Protein AF-A0A4P9ZND6-F1 (afdb_monomer_lite)

pLDDT: mean 71.23, std 13.55, range [38.88, 92.38]

Sequence (229 aa):
MSEPNRELHLYQQFLDEQVAFVDQPFNVPREFAERDDSLPSKVLVGFSRRLNIELKKRCLAAFNEQSRAQFFRQIKYNQLYAHSSASTIPVKVPTKDTLSGDWIETFPAEWPVDESSAVSTQLIKRYTTLRERMLRLQLSLKYAQDKHRHYKTLHETSTSLDVPTMGKYLEVQASKCQNELRDVRLAMAQLSAIMKKKTPAIKRQISNRQEQPSATTANSTVLSMLDKA

Structure (mmCIF, N/CA/C/O backbone):
data_AF-A0A4P9ZND6-F1
#
_entry.id   AF-A0A4P9ZND6-F1
#
loop_
_atom_site.group_PDB
_atom_site.id
_atom_site.type_symbol
_atom_site.label_atom_id
_atom_site.label_alt_id
_atom_site.label_comp_id
_atom_site.label_asym_id
_atom_site.label_entity_id
_atom_site.label_seq_id
_atom_site.pdbx_PDB_ins_code
_atom_site.Cartn_x
_atom_site.Cartn_y
_atom_site.Cartn_z
_atom_site.occupancy
_atom_site.B_iso_or_equiv
_atom_site.auth_seq_id
_atom_site.auth_comp_id
_atom_site.auth_asym_id
_atom_site.auth_atom_id
_atom_site.pdbx_PDB_model_num
ATOM 1 N N . MET A 1 1 ? -3.894 7.478 -28.007 1.00 46.66 1 MET A N 1
ATOM 2 C CA . MET A 1 1 ? -2.708 6.598 -28.085 1.00 46.66 1 MET A CA 1
ATOM 3 C C . MET A 1 1 ? -1.635 7.196 -27.195 1.00 46.66 1 MET A C 1
ATOM 5 O O . MET A 1 1 ? -1.443 8.398 -27.280 1.00 46.66 1 MET A O 1
ATOM 9 N N . SER A 1 2 ? -1.026 6.405 -26.308 1.00 50.62 2 SER A N 1
ATOM 10 C CA . SER A 1 2 ? 0.010 6.888 -25.380 1.00 50.62 2 SER A CA 1
ATOM 11 C C . SER A 1 2 ? 1.225 7.407 -26.163 1.00 50.62 2 SE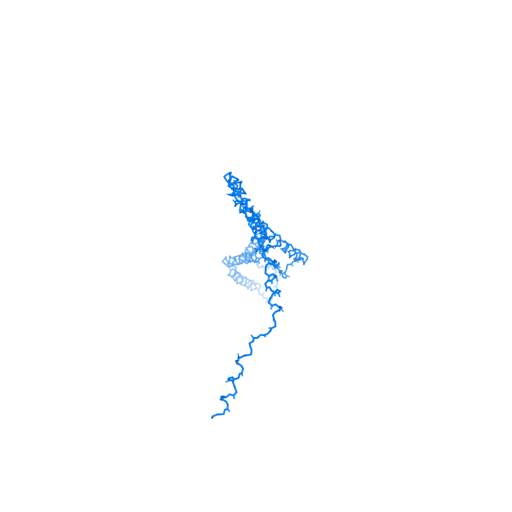R A C 1
ATOM 13 O O . SER A 1 2 ? 1.671 6.716 -27.079 1.00 50.62 2 SER A O 1
ATOM 15 N N . GLU A 1 3 ? 1.747 8.586 -25.814 1.00 53.09 3 GLU A N 1
ATOM 16 C CA . GLU A 1 3 ? 2.945 9.221 -26.404 1.00 53.09 3 GLU A CA 1
ATOM 17 C C . GLU A 1 3 ? 4.126 8.267 -26.711 1.00 53.09 3 GLU A C 1
ATOM 19 O O . GLU A 1 3 ? 4.633 8.333 -27.834 1.00 53.09 3 G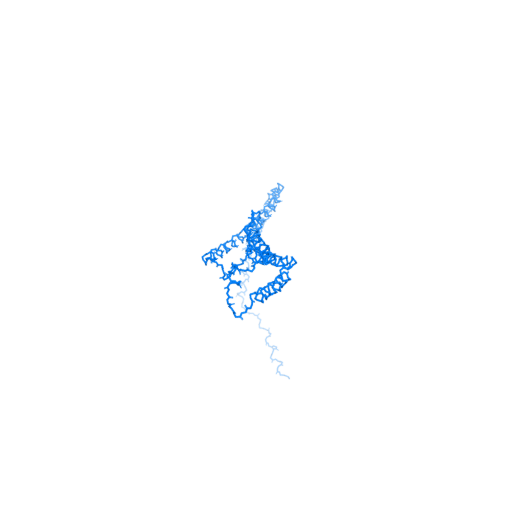LU A O 1
ATOM 24 N N . PRO A 1 4 ? 4.508 7.296 -25.851 1.00 60.03 4 PRO A N 1
ATOM 25 C CA . PRO A 1 4 ? 5.633 6.387 -26.128 1.00 60.03 4 PRO A CA 1
ATOM 26 C C . PRO A 1 4 ? 5.444 5.475 -27.352 1.00 60.03 4 PRO A C 1
ATOM 28 O O . PRO A 1 4 ? 6.415 5.088 -28.002 1.00 60.03 4 PRO A O 1
ATOM 31 N N . ASN A 1 5 ? 4.200 5.149 -27.725 1.00 61.81 5 ASN A N 1
ATOM 32 C CA . ASN A 1 5 ? 3.945 4.329 -28.915 1.00 61.81 5 ASN A CA 1
ATOM 33 C C . ASN A 1 5 ? 4.171 5.108 -30.220 1.00 61.81 5 ASN A C 1
ATOM 35 O O . ASN A 1 5 ? 4.412 4.498 -31.261 1.00 61.81 5 ASN A O 1
ATOM 39 N N . ARG A 1 6 ? 4.096 6.444 -30.176 1.00 67.81 6 ARG A N 1
ATOM 40 C CA . ARG A 1 6 ? 4.334 7.299 -31.344 1.00 67.81 6 ARG A CA 1
ATOM 41 C C . ARG A 1 6 ? 5.827 7.405 -31.648 1.00 67.81 6 ARG A C 1
ATOM 43 O O . ARG A 1 6 ? 6.210 7.337 -32.809 1.00 67.81 6 ARG A O 1
ATOM 50 N N . GLU A 1 7 ? 6.660 7.502 -30.617 1.00 72.25 7 GLU A N 1
ATOM 51 C CA . GLU A 1 7 ? 8.119 7.556 -30.760 1.00 72.25 7 GLU A CA 1
ATOM 52 C C . GLU A 1 7 ? 8.692 6.246 -31.304 1.00 72.25 7 GLU A C 1
ATOM 54 O O . GLU A 1 7 ? 9.497 6.265 -32.231 1.00 72.25 7 GLU A O 1
ATOM 59 N N . LEU A 1 8 ? 8.220 5.096 -30.808 1.00 74.00 8 LEU A N 1
ATOM 60 C CA . LEU A 1 8 ? 8.671 3.787 -31.293 1.00 74.00 8 LEU A CA 1
ATOM 61 C C . LEU A 1 8 ? 8.393 3.601 -32.796 1.00 74.00 8 LEU A C 1
ATOM 63 O O . LEU A 1 8 ? 9.235 3.078 -33.525 1.00 74.00 8 LEU A O 1
ATOM 67 N N . HIS A 1 9 ? 7.237 4.079 -33.265 1.00 77.31 9 HIS A N 1
ATOM 68 C CA . HIS A 1 9 ? 6.873 4.055 -34.680 1.00 77.31 9 HIS A CA 1
ATOM 69 C C . HIS A 1 9 ? 7.770 4.972 -35.526 1.00 77.31 9 HIS A C 1
ATOM 71 O O . HIS A 1 9 ? 8.130 4.614 -36.645 1.00 77.31 9 HIS A O 1
ATOM 77 N N . LEU A 1 10 ? 8.162 6.138 -35.003 1.00 81.81 10 LEU A N 1
ATOM 78 C CA . LEU A 1 10 ? 9.082 7.052 -35.688 1.00 81.81 10 LEU A CA 1
ATOM 79 C C . LEU A 1 10 ? 10.495 6.464 -35.794 1.00 81.81 10 LEU A C 1
ATOM 81 O O . LEU A 1 10 ? 11.116 6.570 -36.846 1.00 81.81 10 LEU A O 1
ATOM 85 N N . TYR A 1 11 ? 10.987 5.790 -34.750 1.00 79.75 11 TYR A N 1
ATOM 86 C CA . TYR A 1 11 ? 12.281 5.101 -34.802 1.00 79.75 11 TYR A CA 1
ATOM 87 C C . TYR A 1 11 ? 12.282 3.917 -35.770 1.00 79.75 11 TYR A C 1
ATOM 89 O O . TYR A 1 11 ? 13.280 3.684 -36.451 1.00 79.75 11 TYR A O 1
ATOM 97 N N . GLN A 1 12 ? 11.169 3.183 -35.848 1.00 80.94 12 GLN A N 1
ATOM 98 C CA . GLN A 1 12 ? 10.985 2.117 -36.830 1.00 80.94 12 GLN A CA 1
ATOM 99 C C . GLN A 1 12 ? 11.007 2.656 -38.252 1.00 80.94 12 GLN A C 1
ATOM 101 O O . GLN A 1 12 ? 11.803 2.195 -39.066 1.00 80.94 12 GLN A O 1
ATOM 106 N N . GLN A 1 13 ? 10.225 3.700 -38.508 1.00 83.44 13 GLN A N 1
ATOM 107 C CA . GLN A 1 13 ? 10.200 4.360 -39.803 1.00 83.44 13 GLN A CA 1
ATOM 108 C C . GLN A 1 13 ? 11.576 4.926 -40.190 1.00 83.44 13 GLN A C 1
ATOM 110 O O . GLN A 1 13 ? 12.025 4.716 -41.310 1.00 83.44 13 GLN A O 1
ATOM 115 N N . PHE A 1 14 ? 12.288 5.561 -39.256 1.00 83.44 14 PHE A N 1
ATOM 116 C CA . PHE A 1 14 ? 13.636 6.073 -39.496 1.00 83.44 14 PHE A CA 1
ATOM 117 C C . PHE A 1 14 ? 14.624 4.959 -39.861 1.00 83.44 14 PHE A C 1
ATOM 119 O O . PHE A 1 14 ? 15.373 5.096 -40.823 1.00 83.44 14 PHE A O 1
ATOM 126 N N . LEU A 1 15 ? 14.638 3.845 -39.120 1.00 79.81 15 LEU A N 1
ATOM 127 C CA . LEU A 1 15 ? 15.542 2.731 -39.421 1.00 79.81 15 LEU A CA 1
ATOM 128 C C . LEU A 1 15 ? 15.218 2.074 -40.766 1.00 79.81 15 LEU A C 1
ATOM 130 O O . LEU A 1 15 ? 16.137 1.715 -41.501 1.00 79.81 15 LEU A O 1
ATOM 134 N N . ASP A 1 16 ? 13.939 1.967 -41.115 1.00 81.75 16 ASP A N 1
ATOM 135 C CA . ASP A 1 16 ? 13.517 1.461 -42.419 1.00 81.75 16 ASP A CA 1
ATOM 136 C C . ASP A 1 16 ? 13.918 2.417 -43.556 1.00 81.75 16 ASP A C 1
ATOM 138 O O . ASP A 1 16 ? 14.408 1.962 -44.590 1.00 81.75 16 ASP A O 1
ATOM 142 N N . GLU A 1 17 ? 13.828 3.733 -43.341 1.00 84.44 17 GLU A N 1
ATOM 143 C CA . GLU A 1 17 ? 14.322 4.758 -44.269 1.00 84.44 17 GLU A CA 1
ATOM 144 C C . GLU A 1 17 ? 15.853 4.713 -44.430 1.00 84.44 17 GLU A C 1
ATOM 146 O O . GLU A 1 17 ? 16.356 4.836 -45.548 1.00 84.44 17 GLU A O 1
ATOM 151 N N . GLN A 1 18 ? 16.613 4.477 -43.354 1.00 81.38 18 GLN A N 1
ATOM 152 C CA . GLN A 1 18 ? 18.075 4.345 -43.426 1.00 81.38 18 GLN A CA 1
ATOM 153 C C . GLN A 1 18 ? 18.510 3.077 -44.170 1.00 81.38 18 GLN A C 1
ATOM 155 O O . GLN A 1 18 ? 19.443 3.120 -44.974 1.00 81.38 18 GLN A O 1
ATOM 160 N N . VAL A 1 19 ? 17.830 1.949 -43.947 1.00 81.19 19 VAL A N 1
ATOM 161 C CA . VAL A 1 19 ? 18.094 0.713 -44.701 1.00 81.19 19 VAL A CA 1
ATOM 162 C C . VAL A 1 19 ? 17.741 0.909 -46.176 1.00 81.19 19 VAL A C 1
ATOM 164 O O . VAL A 1 19 ? 18.544 0.566 -47.043 1.00 81.19 19 VAL A O 1
ATOM 167 N N . ALA A 1 20 ? 16.604 1.547 -46.466 1.00 82.44 20 ALA A N 1
ATOM 168 C CA . ALA A 1 20 ? 16.210 1.879 -47.831 1.00 82.44 20 ALA A CA 1
ATOM 169 C C . ALA A 1 20 ? 17.222 2.810 -48.520 1.00 82.44 20 ALA A C 1
ATOM 171 O O . ALA A 1 20 ? 17.507 2.626 -49.702 1.00 82.44 20 ALA A O 1
ATOM 172 N N . PHE A 1 21 ? 17.806 3.768 -47.793 1.00 82.00 21 PHE A N 1
ATOM 173 C CA . PHE A 1 21 ? 18.861 4.650 -48.298 1.00 82.00 21 PHE A CA 1
ATOM 174 C C . PHE A 1 21 ? 20.143 3.883 -48.654 1.00 82.00 21 PHE A C 1
ATOM 176 O O . PHE A 1 21 ? 20.703 4.087 -49.730 1.00 82.00 21 PHE A O 1
ATOM 183 N N . VAL A 1 22 ? 20.579 2.953 -47.799 1.00 80.56 22 VAL A N 1
ATOM 184 C CA . VAL A 1 22 ? 21.731 2.071 -48.077 1.00 80.56 22 VAL A CA 1
ATOM 185 C C . VAL A 1 22 ? 21.461 1.153 -49.274 1.00 80.56 22 VAL A C 1
ATOM 187 O O . VAL A 1 22 ? 22.388 0.774 -49.999 1.00 80.56 22 VAL A O 1
ATOM 190 N N . ASP A 1 23 ? 20.195 0.813 -49.516 1.00 78.25 23 ASP A N 1
ATOM 191 C CA . ASP A 1 23 ? 19.804 -0.008 -50.652 1.00 78.25 23 ASP A CA 1
ATOM 192 C C . ASP A 1 23 ? 19.775 0.723 -51.998 1.00 78.25 23 ASP A C 1
ATOM 194 O O . ASP A 1 23 ? 19.827 0.056 -53.040 1.00 78.25 23 ASP A O 1
ATOM 198 N N . GLN A 1 24 ? 19.801 2.057 -52.004 1.00 81.19 24 GLN A N 1
ATOM 199 C CA . GLN A 1 24 ? 19.808 2.844 -53.234 1.00 81.19 24 GLN A CA 1
ATOM 200 C C . GLN A 1 24 ? 21.044 2.561 -54.108 1.00 81.19 24 GLN A C 1
ATOM 202 O O . GLN A 1 24 ? 22.133 2.255 -53.608 1.00 81.19 24 GLN A O 1
ATOM 207 N N . PRO A 1 25 ? 20.902 2.647 -55.445 1.00 77.62 25 PRO A N 1
ATOM 208 C CA . PRO A 1 25 ? 22.026 2.474 -56.351 1.00 77.62 25 PRO A CA 1
ATOM 209 C C . PRO A 1 25 ? 23.066 3.576 -56.125 1.00 77.62 25 PRO A C 1
ATOM 211 O O . PRO A 1 25 ? 22.770 4.767 -56.208 1.00 77.62 25 PRO A O 1
ATOM 214 N N . PHE A 1 26 ? 24.310 3.169 -55.868 1.00 78.44 26 PHE A N 1
ATOM 215 C CA . PHE A 1 26 ? 25.409 4.107 -55.684 1.00 78.44 26 PHE A CA 1
ATOM 216 C C . PHE A 1 26 ? 25.818 4.740 -57.014 1.00 78.44 26 PHE A C 1
ATOM 218 O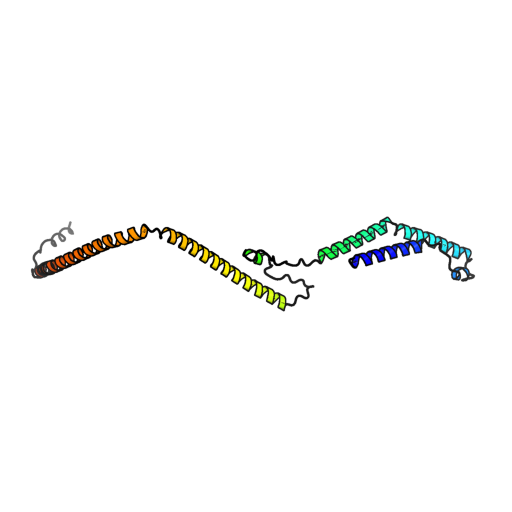 O . PHE A 1 26 ? 26.419 4.093 -57.879 1.00 78.44 26 PHE A O 1
ATOM 225 N N . ASN A 1 27 ? 25.545 6.035 -57.138 1.00 77.44 27 ASN A N 1
ATOM 226 C CA . ASN A 1 27 ? 26.088 6.865 -58.199 1.00 77.44 27 ASN A CA 1
ATOM 227 C C . ASN A 1 27 ? 27.384 7.505 -57.708 1.00 77.44 27 ASN A C 1
ATOM 229 O O . ASN A 1 27 ? 27.396 8.205 -56.699 1.00 77.44 27 ASN A O 1
ATOM 233 N N . VAL A 1 28 ? 28.480 7.267 -58.430 1.00 70.12 28 VAL A N 1
ATOM 234 C CA . VAL A 1 28 ? 29.757 7.922 -58.133 1.00 70.12 28 VAL A CA 1
ATOM 235 C C . VAL A 1 28 ? 29.576 9.428 -58.366 1.00 70.12 28 VAL A C 1
ATOM 237 O O . VAL A 1 28 ? 29.179 9.799 -59.476 1.00 70.12 28 VAL A O 1
ATOM 240 N N . PRO A 1 29 ? 29.830 10.297 -57.369 1.00 71.62 29 PRO A N 1
ATOM 241 C CA . PRO A 1 29 ? 29.698 11.738 -57.555 1.00 71.62 29 PRO A CA 1
ATOM 242 C C . PRO A 1 29 ? 30.623 12.226 -58.675 1.00 71.62 29 PRO A C 1
ATOM 244 O O . PRO A 1 29 ? 31.762 11.768 -58.783 1.00 71.62 29 PRO A O 1
ATOM 247 N N . ARG A 1 30 ? 30.138 13.159 -59.507 1.00 66.69 30 ARG A N 1
ATOM 248 C CA . ARG A 1 30 ? 30.876 13.683 -60.677 1.00 66.69 30 ARG A CA 1
ATOM 249 C C . ARG A 1 30 ? 32.240 14.267 -60.300 1.00 66.69 30 ARG A C 1
ATOM 251 O O . ARG A 1 30 ? 33.203 14.105 -61.036 1.00 66.69 30 ARG A O 1
ATOM 258 N N . GLU A 1 31 ? 32.341 14.809 -59.093 1.00 65.06 31 GLU A N 1
ATOM 259 C CA . GLU A 1 31 ? 33.562 15.361 -58.500 1.00 65.06 31 GLU A CA 1
ATOM 260 C C . GLU A 1 31 ? 34.717 14.344 -58.382 1.00 65.06 31 GLU A C 1
ATOM 262 O O . GLU A 1 31 ? 35.878 14.740 -58.388 1.00 65.06 31 GLU A O 1
ATOM 267 N N . PHE A 1 32 ? 34.427 13.035 -58.323 1.00 60.09 32 PHE A N 1
ATOM 268 C CA . PHE A 1 32 ? 35.442 11.965 -58.327 1.00 60.09 32 PHE A CA 1
ATOM 269 C C . PHE A 1 32 ? 35.870 11.530 -59.735 1.00 60.09 32 PHE A C 1
ATOM 271 O O . PHE A 1 32 ? 36.860 10.815 -59.878 1.00 60.09 32 PHE A O 1
ATOM 278 N N . ALA A 1 33 ? 35.117 11.906 -60.772 1.00 58.72 33 ALA A N 1
ATOM 279 C CA . ALA A 1 33 ? 35.500 11.668 -62.162 1.00 58.72 33 ALA A CA 1
ATOM 280 C C . ALA A 1 33 ? 36.433 12.771 -62.696 1.00 58.72 33 ALA A C 1
ATOM 282 O O . ALA A 1 33 ? 37.177 12.516 -63.639 1.00 58.72 33 ALA A O 1
ATOM 283 N N . GLU A 1 34 ? 36.398 13.956 -62.078 1.00 61.16 34 GLU A N 1
ATOM 284 C CA . GLU A 1 34 ? 37.057 15.184 -62.546 1.00 61.16 34 GLU A CA 1
ATOM 285 C C . GLU A 1 34 ? 38.288 15.596 -61.715 1.00 61.16 34 GLU A C 1
ATOM 287 O O . GLU A 1 34 ? 38.948 16.573 -62.062 1.00 61.16 34 GLU A O 1
ATOM 292 N N . ARG A 1 35 ? 38.617 14.887 -60.623 1.00 59.81 35 ARG A N 1
ATOM 293 C CA . ARG A 1 35 ? 39.763 15.218 -59.758 1.00 59.81 35 ARG A CA 1
ATOM 294 C C . ARG A 1 35 ? 40.932 14.238 -59.912 1.00 59.81 35 ARG A C 1
ATOM 296 O O . ARG A 1 35 ? 40.780 13.049 -59.649 1.00 59.81 35 ARG A O 1
ATOM 303 N N . ASP A 1 36 ? 42.081 14.834 -60.234 1.00 57.16 36 ASP A N 1
ATOM 304 C CA . ASP A 1 36 ? 43.461 14.331 -60.322 1.00 57.16 36 ASP A CA 1
ATOM 305 C C . ASP A 1 36 ? 43.898 13.541 -61.571 1.00 57.16 36 ASP A C 1
ATOM 307 O O . ASP A 1 36 ? 43.482 12.413 -61.818 1.00 57.16 36 ASP A O 1
ATOM 311 N N . ASP A 1 37 ? 44.893 14.106 -62.272 1.00 58.75 37 ASP A N 1
ATOM 312 C CA . ASP A 1 37 ? 45.635 13.515 -63.402 1.00 58.75 37 ASP A CA 1
ATOM 313 C C . ASP A 1 37 ? 46.605 12.382 -62.985 1.00 58.75 37 ASP A C 1
ATOM 315 O O . ASP A 1 37 ? 47.285 11.791 -63.825 1.00 58.75 37 ASP A O 1
ATOM 319 N N . SER A 1 38 ? 46.709 12.073 -61.685 1.00 65.44 38 SER A N 1
ATOM 320 C CA . SER A 1 38 ? 47.708 11.142 -61.133 1.00 65.44 38 SER A CA 1
ATOM 321 C C . SER A 1 38 ? 47.249 9.680 -61.082 1.00 65.44 38 SER A C 1
ATOM 323 O O . SER A 1 38 ? 48.078 8.768 -61.136 1.00 65.44 38 SER A O 1
ATOM 325 N N . LEU A 1 39 ? 45.937 9.429 -61.017 1.00 64.19 39 LEU A N 1
ATOM 326 C CA . LEU A 1 39 ? 45.352 8.091 -61.071 1.00 64.19 39 LEU A CA 1
ATOM 327 C C . LEU A 1 39 ? 44.277 8.033 -62.157 1.00 64.19 39 LEU A C 1
ATOM 329 O O . LEU A 1 39 ? 43.397 8.888 -62.189 1.00 64.19 39 LEU A O 1
ATOM 333 N N . PRO A 1 40 ? 44.255 6.987 -63.005 1.00 72.94 40 PRO A N 1
ATOM 334 C CA . PRO A 1 40 ? 43.197 6.850 -63.994 1.00 72.94 40 PRO A CA 1
ATOM 335 C C . PRO A 1 40 ? 41.828 6.820 -63.304 1.00 72.94 40 PRO A C 1
ATOM 337 O O . PRO A 1 40 ? 41.586 5.953 -62.459 1.00 72.94 40 PRO A O 1
ATOM 340 N N . SER A 1 41 ? 40.894 7.689 -63.706 1.00 68.12 41 SER A N 1
ATOM 341 C CA . SER A 1 41 ? 39.555 7.798 -63.097 1.00 68.12 41 SER A CA 1
ATOM 342 C C . SER A 1 41 ? 38.813 6.454 -63.059 1.00 68.12 41 SER A C 1
ATOM 344 O O . SER A 1 41 ? 38.025 6.187 -62.156 1.00 68.12 41 SER A O 1
ATOM 346 N N . LYS A 1 42 ? 39.119 5.539 -63.992 1.00 74.19 42 LYS A N 1
ATOM 347 C CA . LYS A 1 42 ? 38.606 4.156 -64.007 1.00 74.19 42 LYS A CA 1
ATOM 348 C C . LYS A 1 42 ? 39.002 3.347 -62.762 1.00 74.19 42 LYS A C 1
ATOM 350 O O . LYS A 1 42 ? 38.204 2.538 -62.290 1.00 74.19 42 LYS A O 1
ATOM 355 N N . VAL A 1 43 ? 40.208 3.553 -62.231 1.00 78.50 43 VAL A N 1
ATOM 356 C CA . VAL A 1 43 ? 40.718 2.880 -61.025 1.00 78.50 43 VAL A CA 1
ATOM 357 C C . VAL A 1 43 ? 40.013 3.418 -59.782 1.00 78.50 43 VAL A C 1
ATOM 359 O O . VAL A 1 43 ? 39.531 2.619 -58.981 1.00 78.50 43 VAL A O 1
ATOM 362 N N . LEU A 1 44 ? 39.863 4.743 -59.667 1.00 75.44 44 LEU A N 1
ATOM 363 C CA . LEU A 1 44 ? 39.130 5.392 -58.571 1.00 75.44 44 LEU A CA 1
ATOM 364 C C . LEU A 1 44 ? 37.654 4.980 -58.562 1.00 75.44 44 LEU A C 1
ATOM 366 O O . LEU A 1 44 ? 37.157 4.478 -57.558 1.00 75.44 44 LEU A O 1
ATOM 370 N N . VAL A 1 45 ? 36.979 5.058 -59.712 1.00 77.12 45 VAL A N 1
ATOM 371 C CA . VAL A 1 45 ? 35.591 4.591 -59.880 1.00 77.12 45 VAL A CA 1
ATOM 372 C C . VAL A 1 45 ? 35.456 3.106 -59.522 1.00 77.12 45 VAL A C 1
ATOM 374 O O . VAL A 1 45 ? 34.510 2.711 -58.836 1.00 77.12 45 VAL A O 1
ATOM 377 N N . GLY A 1 46 ? 36.403 2.268 -59.955 1.00 79.44 46 GLY A N 1
ATOM 378 C CA . GLY A 1 46 ? 36.419 0.837 -59.651 1.00 79.44 46 GLY A CA 1
ATOM 379 C C . GLY A 1 46 ? 36.688 0.519 -58.176 1.00 79.44 46 GLY A C 1
ATOM 380 O O . GLY A 1 46 ? 36.171 -0.477 -57.665 1.00 79.44 46 GLY A O 1
ATOM 381 N N . PHE A 1 47 ? 37.479 1.339 -57.483 1.00 81.56 47 PHE A N 1
ATOM 382 C CA . PHE A 1 47 ? 37.726 1.221 -56.046 1.00 81.56 47 PHE A CA 1
ATOM 383 C C . PHE A 1 47 ? 36.507 1.680 -55.238 1.00 81.56 47 PHE A C 1
ATOM 385 O O . PHE A 1 47 ? 36.007 0.914 -54.415 1.00 81.56 47 PHE A O 1
ATOM 392 N N . SER A 1 48 ? 35.947 2.854 -55.543 1.00 80.44 48 SER A N 1
ATOM 393 C CA . SER A 1 48 ? 34.763 3.398 -54.866 1.00 80.44 48 SER A CA 1
ATOM 394 C C . SER A 1 48 ? 33.545 2.487 -55.003 1.00 80.44 48 SER A C 1
ATOM 396 O O . SER A 1 48 ? 32.830 2.269 -54.027 1.00 80.44 48 SER A O 1
ATOM 398 N N . ARG A 1 49 ? 33.329 1.882 -56.181 1.00 82.25 49 ARG A N 1
ATOM 399 C CA . ARG A 1 49 ? 32.261 0.884 -56.365 1.00 82.25 49 ARG A CA 1
ATOM 400 C C . ARG A 1 49 ? 32.483 -0.365 -55.516 1.00 82.25 49 ARG A C 1
ATOM 402 O O . ARG A 1 49 ? 31.543 -0.836 -54.887 1.00 82.25 49 ARG A O 1
ATOM 409 N N . ARG A 1 50 ? 33.709 -0.900 -55.472 1.00 85.44 50 ARG A N 1
ATOM 410 C CA . ARG A 1 50 ? 34.028 -2.090 -54.663 1.00 85.44 50 ARG A CA 1
ATOM 411 C C . ARG A 1 50 ? 33.866 -1.825 -53.168 1.00 85.44 50 ARG A C 1
ATOM 413 O O . ARG A 1 50 ? 33.262 -2.638 -52.477 1.00 85.44 50 ARG A O 1
ATOM 420 N N . LEU A 1 51 ? 34.341 -0.676 -52.699 1.00 85.12 51 LEU A N 1
ATOM 421 C CA . LEU A 1 51 ? 34.209 -0.254 -51.309 1.00 85.12 51 LEU A CA 1
ATOM 422 C C . LEU A 1 51 ? 32.739 -0.032 -50.921 1.00 85.12 51 LEU A C 1
ATOM 424 O O . LEU A 1 51 ? 32.320 -0.478 -49.856 1.00 85.12 51 LEU A O 1
ATOM 428 N N . ASN A 1 52 ? 31.935 0.567 -51.806 1.00 84.56 52 ASN A N 1
ATOM 429 C CA . ASN A 1 52 ? 30.496 0.718 -51.589 1.00 84.56 52 ASN A CA 1
ATOM 430 C C . ASN A 1 52 ? 29.778 -0.641 -51.499 1.00 84.56 52 ASN A C 1
ATOM 432 O O . ASN A 1 52 ? 29.008 -0.855 -50.569 1.00 84.56 52 ASN A O 1
ATOM 436 N N . ILE A 1 53 ? 30.076 -1.582 -52.404 1.00 87.12 53 ILE A N 1
ATOM 437 C CA . ILE A 1 53 ? 29.494 -2.935 -52.377 1.00 87.12 53 ILE A CA 1
ATOM 438 C C . ILE A 1 53 ? 29.825 -3.648 -51.059 1.00 87.12 53 ILE A C 1
ATOM 440 O O . ILE A 1 53 ? 28.952 -4.278 -50.463 1.00 87.12 53 ILE A O 1
ATOM 444 N N . GLU A 1 54 ? 31.071 -3.551 -50.600 1.00 88.12 54 GLU A N 1
ATOM 445 C CA . GLU A 1 54 ? 31.516 -4.181 -49.355 1.00 88.12 54 GLU A CA 1
ATOM 446 C C . GLU A 1 54 ? 30.843 -3.553 -48.122 1.00 88.12 54 GLU A C 1
ATOM 448 O O . GLU A 1 54 ? 30.347 -4.271 -47.253 1.00 88.12 54 GLU A O 1
ATOM 453 N N . LEU A 1 55 ? 30.748 -2.220 -48.068 1.00 84.69 55 LEU A N 1
ATOM 454 C CA . LEU A 1 55 ? 30.035 -1.509 -47.002 1.00 84.69 55 LEU A CA 1
ATOM 455 C C . LEU A 1 55 ? 28.542 -1.844 -46.996 1.00 84.69 55 LEU A C 1
ATOM 457 O O . LEU A 1 55 ? 27.994 -2.148 -45.939 1.00 84.69 55 LEU A O 1
ATOM 461 N N . LYS A 1 56 ? 27.900 -1.869 -48.169 1.00 86.00 56 LYS A N 1
ATOM 462 C CA . LYS A 1 56 ? 26.488 -2.237 -48.316 1.00 86.00 56 LYS A CA 1
ATOM 463 C C . LYS A 1 56 ? 26.227 -3.643 -47.782 1.00 86.00 56 LYS A C 1
ATOM 465 O O . LYS A 1 56 ? 25.307 -3.834 -46.991 1.00 86.00 56 LYS A O 1
ATOM 470 N N . LYS A 1 57 ? 27.074 -4.617 -48.135 1.00 86.75 57 LYS A N 1
ATOM 471 C CA . LYS A 1 57 ? 26.976 -5.989 -47.609 1.00 86.75 57 LYS A CA 1
ATOM 472 C C . LYS A 1 57 ? 27.074 -6.033 -46.085 1.00 86.75 57 LYS A C 1
ATOM 474 O O . LYS A 1 57 ? 26.271 -6.712 -45.451 1.00 86.75 57 LYS A O 1
ATOM 479 N N . ARG A 1 58 ? 28.024 -5.305 -45.493 1.00 85.25 58 ARG A N 1
ATOM 480 C CA . ARG A 1 58 ? 28.205 -5.263 -44.032 1.00 85.25 58 ARG A CA 1
ATOM 481 C C . ARG A 1 58 ? 27.032 -4.591 -43.322 1.00 85.25 58 ARG A C 1
ATOM 483 O O . ARG A 1 58 ? 26.553 -5.128 -42.327 1.00 85.25 58 ARG A O 1
ATOM 490 N N . CYS A 1 59 ? 26.538 -3.469 -43.845 1.00 82.06 59 CYS A N 1
ATOM 491 C CA . CYS A 1 59 ? 25.389 -2.767 -43.277 1.00 82.06 59 CYS A CA 1
ATOM 492 C C . CYS A 1 59 ? 24.113 -3.613 -43.345 1.00 82.06 59 CYS A C 1
ATOM 494 O O . CYS A 1 59 ? 23.424 -3.732 -42.338 1.00 82.06 59 CYS A O 1
ATOM 496 N N . LEU A 1 60 ? 23.826 -4.259 -44.480 1.00 82.44 60 LEU A N 1
ATOM 497 C CA . LEU A 1 60 ? 22.653 -5.131 -44.618 1.00 82.44 60 LEU A CA 1
ATOM 498 C C . LEU A 1 60 ? 22.754 -6.399 -43.758 1.00 82.44 60 LEU A C 1
ATOM 500 O O . LEU A 1 60 ? 21.743 -6.878 -43.253 1.00 82.44 60 LEU A O 1
ATOM 504 N N . ALA A 1 61 ? 23.963 -6.930 -43.551 1.00 83.31 61 ALA A N 1
ATOM 505 C CA . ALA A 1 61 ? 24.179 -8.054 -42.643 1.00 83.31 61 ALA A CA 1
ATOM 506 C C . ALA A 1 61 ? 23.942 -7.663 -41.172 1.00 83.31 61 ALA A C 1
ATOM 508 O O . ALA A 1 61 ? 23.332 -8.431 -40.429 1.00 83.31 61 ALA A O 1
ATOM 509 N N . ALA A 1 62 ? 24.392 -6.471 -40.764 1.00 79.50 62 ALA A N 1
ATOM 510 C CA . ALA A 1 62 ? 24.202 -5.950 -39.410 1.00 79.50 62 ALA A CA 1
ATOM 511 C C . ALA A 1 62 ? 22.748 -5.517 -39.137 1.00 79.50 62 ALA A C 1
ATOM 513 O O . ALA A 1 62 ? 22.210 -5.795 -38.064 1.00 79.50 62 ALA A O 1
ATOM 514 N N . PHE A 1 63 ? 22.090 -4.889 -40.115 1.00 76.69 63 PHE A N 1
ATOM 515 C CA . PHE A 1 63 ? 20.714 -4.381 -40.038 1.00 76.69 63 PHE A CA 1
ATOM 516 C C . PHE A 1 63 ? 19.728 -5.240 -40.836 1.00 76.69 63 PHE A C 1
ATOM 518 O O . PHE A 1 63 ? 18.847 -4.733 -41.535 1.00 76.69 63 PHE A O 1
ATOM 525 N N . ASN A 1 64 ? 19.862 -6.560 -40.727 1.00 80.88 64 ASN A N 1
ATOM 526 C CA . ASN A 1 64 ? 18.875 -7.463 -41.294 1.00 80.88 64 ASN A CA 1
ATOM 527 C C . ASN A 1 64 ? 17.517 -7.325 -40.568 1.00 80.88 64 ASN A C 1
ATOM 529 O O . ASN A 1 64 ? 17.379 -6.695 -39.517 1.00 80.88 64 ASN A O 1
ATOM 533 N N . GLU A 1 65 ? 16.463 -7.883 -41.155 1.00 78.81 65 GLU A N 1
ATOM 534 C CA . GLU A 1 65 ? 15.107 -7.789 -40.599 1.00 78.81 65 GLU A CA 1
ATOM 535 C C . GLU A 1 65 ? 15.003 -8.364 -39.173 1.00 78.81 65 GLU A C 1
ATOM 537 O O . GLU A 1 65 ? 14.310 -7.808 -38.319 1.00 78.81 65 GLU A O 1
ATOM 542 N N . GLN A 1 66 ? 15.757 -9.427 -38.879 1.00 81.88 66 GLN A N 1
ATOM 543 C CA . GLN A 1 66 ? 15.757 -10.073 -37.567 1.00 81.88 66 GLN A CA 1
ATOM 544 C C . GLN A 1 66 ? 16.433 -9.212 -36.492 1.00 81.88 66 GLN A C 1
ATOM 546 O O . GLN A 1 66 ? 15.897 -9.092 -35.388 1.00 81.88 66 GLN A O 1
ATOM 551 N N . SER A 1 67 ? 17.566 -8.576 -36.800 1.00 82.56 67 SER A N 1
ATOM 552 C CA . SER A 1 67 ? 18.283 -7.712 -35.858 1.00 82.56 67 SER A CA 1
ATOM 553 C C . SER A 1 67 ? 17.494 -6.438 -35.560 1.00 82.56 67 SER A C 1
ATOM 555 O O . SER A 1 67 ? 17.397 -6.037 -34.398 1.00 82.56 67 SER A O 1
ATOM 557 N N . ARG A 1 68 ? 16.821 -5.865 -36.569 1.00 79.88 68 ARG A N 1
ATOM 558 C CA . ARG A 1 68 ? 15.866 -4.760 -36.378 1.00 79.88 68 ARG A CA 1
ATOM 559 C C . ARG A 1 68 ? 14.708 -5.170 -35.469 1.00 79.88 68 ARG A C 1
ATOM 561 O O . ARG A 1 68 ? 14.433 -4.489 -34.481 1.00 79.88 68 ARG A O 1
ATOM 568 N N . ALA A 1 69 ? 14.070 -6.310 -35.736 1.00 80.38 69 ALA A N 1
ATOM 569 C CA . ALA A 1 69 ? 12.971 -6.806 -34.908 1.00 80.38 69 ALA A CA 1
ATOM 570 C C . ALA A 1 69 ? 13.402 -7.060 -33.450 1.00 80.38 69 ALA A C 1
ATOM 572 O O . ALA A 1 69 ? 12.656 -6.752 -32.517 1.00 80.38 69 ALA A O 1
ATOM 573 N N . GLN A 1 70 ? 14.610 -7.589 -33.238 1.00 84.44 70 GLN A N 1
ATOM 574 C CA . GLN A 1 70 ? 15.165 -7.815 -31.904 1.00 84.44 70 GLN A CA 1
ATOM 575 C C . GLN A 1 70 ? 15.444 -6.497 -31.167 1.00 84.44 70 GLN A C 1
ATOM 577 O O . GLN A 1 70 ? 15.086 -6.371 -29.995 1.00 84.44 70 GLN A O 1
ATOM 582 N N . PHE A 1 71 ? 16.009 -5.501 -31.851 1.00 82.50 71 PHE A N 1
ATOM 583 C CA . PHE A 1 71 ? 16.260 -4.172 -31.293 1.00 82.50 71 PHE A CA 1
ATOM 584 C C . PHE A 1 71 ? 14.967 -3.496 -30.809 1.00 82.50 71 PHE A C 1
ATOM 586 O O . PHE A 1 71 ? 14.890 -3.048 -29.664 1.00 82.50 71 PHE A O 1
ATOM 593 N N . PHE A 1 72 ? 13.902 -3.513 -31.618 1.00 81.25 72 PHE A N 1
ATOM 594 C CA . PHE A 1 72 ? 12.611 -2.940 -31.216 1.00 81.25 72 PHE A CA 1
ATOM 595 C C . PHE A 1 72 ? 11.931 -3.708 -30.087 1.00 81.25 72 PHE A C 1
ATOM 597 O O . PHE A 1 72 ? 11.329 -3.096 -29.202 1.00 81.25 72 PHE A O 1
ATOM 604 N N . ARG A 1 73 ? 12.049 -5.042 -30.069 1.00 81.75 73 ARG A N 1
ATOM 605 C CA . ARG A 1 73 ? 11.577 -5.848 -28.934 1.00 81.75 73 ARG A CA 1
ATOM 606 C C . ARG A 1 73 ? 12.293 -5.459 -27.646 1.00 81.75 73 ARG A C 1
ATOM 608 O O . ARG A 1 73 ? 11.625 -5.324 -26.624 1.00 81.75 73 ARG A O 1
ATOM 615 N N . GLN A 1 74 ? 13.604 -5.226 -27.701 1.00 82.12 74 GLN A N 1
ATOM 616 C CA . GLN A 1 74 ? 14.378 -4.801 -26.538 1.00 82.12 74 GLN A CA 1
ATOM 617 C C . GLN A 1 74 ? 13.967 -3.406 -26.054 1.00 82.12 74 GLN A C 1
ATOM 619 O O . GLN A 1 74 ? 13.774 -3.217 -24.856 1.00 82.12 74 GLN A O 1
ATOM 624 N N . ILE A 1 75 ? 13.769 -2.443 -26.960 1.00 81.00 75 ILE A N 1
ATOM 625 C CA . ILE A 1 75 ? 13.284 -1.101 -26.593 1.00 81.00 75 ILE A CA 1
ATOM 626 C C . ILE A 1 75 ? 11.904 -1.190 -25.943 1.00 81.00 75 ILE A C 1
ATOM 628 O O . ILE A 1 75 ? 11.693 -0.625 -24.872 1.00 81.00 75 ILE A O 1
ATOM 632 N N . LYS A 1 76 ? 10.979 -1.940 -26.550 1.00 79.75 76 LYS A N 1
ATOM 633 C CA . LYS A 1 76 ? 9.628 -2.125 -26.014 1.00 79.75 76 LYS A CA 1
ATOM 634 C C . LYS A 1 76 ? 9.656 -2.779 -24.633 1.00 79.75 76 LYS A C 1
ATOM 636 O O . LYS A 1 76 ? 8.931 -2.350 -23.740 1.00 79.75 76 LYS A O 1
ATOM 641 N N . TYR A 1 77 ? 10.503 -3.790 -24.446 1.00 79.44 77 TYR A N 1
ATOM 642 C CA . TYR A 1 77 ? 10.711 -4.425 -23.148 1.00 79.44 77 TYR A CA 1
ATOM 643 C C . TYR A 1 77 ? 11.255 -3.431 -22.114 1.00 79.44 77 TYR A C 1
ATOM 645 O O . TYR A 1 77 ? 10.697 -3.322 -21.028 1.00 79.44 77 TYR A O 1
ATOM 653 N N . ASN A 1 78 ? 12.278 -2.650 -22.467 1.00 77.69 78 ASN A N 1
ATOM 654 C CA . ASN A 1 78 ? 12.875 -1.657 -21.574 1.00 77.69 78 ASN A CA 1
ATOM 655 C C . ASN A 1 78 ? 11.885 -0.544 -21.195 1.00 77.69 78 ASN A C 1
ATOM 657 O O . ASN A 1 78 ? 11.855 -0.135 -20.040 1.00 77.69 78 ASN A O 1
ATOM 661 N N . GLN A 1 79 ? 11.049 -0.082 -22.130 1.00 72.69 79 GLN A N 1
ATOM 662 C CA . GLN A 1 79 ? 9.993 0.898 -21.854 1.00 72.69 79 GLN A CA 1
ATOM 663 C C . GLN A 1 79 ? 8.932 0.325 -20.909 1.00 72.69 79 GLN A C 1
ATOM 665 O O . GLN A 1 79 ? 8.572 0.964 -19.925 1.00 72.69 79 GLN A O 1
ATOM 670 N N . LEU A 1 80 ? 8.458 -0.899 -21.165 1.00 69.25 80 LEU A N 1
ATOM 671 C CA . LEU A 1 80 ? 7.511 -1.578 -20.277 1.00 69.25 80 LEU A CA 1
ATOM 672 C C . LEU A 1 80 ? 8.101 -1.785 -18.878 1.00 69.25 80 LEU A C 1
ATOM 674 O O . LEU A 1 80 ? 7.416 -1.548 -17.885 1.00 69.25 80 LEU A O 1
ATOM 678 N N . TYR A 1 81 ? 9.375 -2.168 -18.800 1.00 66.75 81 TYR A N 1
ATOM 679 C CA . TYR A 1 81 ? 10.078 -2.344 -17.537 1.00 66.75 81 TYR A CA 1
ATOM 680 C C . TYR A 1 81 ? 10.228 -1.014 -16.790 1.00 66.75 81 TYR A C 1
ATOM 682 O O . TYR A 1 81 ? 9.855 -0.942 -15.624 1.00 66.75 81 TYR A O 1
ATOM 690 N N . ALA A 1 82 ? 10.657 0.054 -17.471 1.00 63.34 82 ALA A N 1
ATOM 691 C CA . ALA A 1 82 ? 10.778 1.400 -16.904 1.00 63.34 82 ALA A CA 1
ATOM 692 C C . ALA A 1 82 ? 9.436 1.959 -16.400 1.00 63.34 82 ALA A C 1
ATOM 694 O O . ALA A 1 82 ? 9.389 2.633 -15.373 1.00 63.34 82 ALA A O 1
ATOM 695 N N . HIS A 1 83 ? 8.328 1.649 -17.078 1.00 59.88 83 HIS A N 1
ATOM 696 C CA . HIS A 1 83 ? 6.992 2.005 -16.599 1.00 59.88 83 HIS A CA 1
ATOM 697 C C . HIS A 1 83 ? 6.530 1.143 -15.415 1.00 59.88 83 HIS A C 1
ATOM 699 O O . HIS A 1 83 ? 5.783 1.632 -14.569 1.00 59.88 83 HIS A O 1
ATOM 705 N N . SER A 1 84 ? 6.979 -0.112 -15.320 1.00 56.97 84 SER A N 1
ATOM 706 C CA . SER A 1 84 ? 6.654 -0.997 -14.193 1.00 56.97 84 SER A CA 1
ATOM 707 C C . SER A 1 84 ? 7.422 -0.656 -12.911 1.00 56.97 84 SER A C 1
ATOM 709 O O . SER A 1 84 ? 6.878 -0.804 -11.821 1.00 56.97 84 SER A O 1
ATOM 711 N N . SER A 1 85 ? 8.650 -0.141 -13.022 1.00 53.06 85 SER A N 1
ATOM 712 C CA . SER A 1 85 ? 9.468 0.273 -11.876 1.00 53.06 85 SER A CA 1
ATOM 713 C C . SER A 1 85 ? 9.162 1.689 -11.372 1.00 53.06 85 SER A C 1
ATOM 715 O O . SER A 1 85 ? 9.623 2.053 -10.295 1.00 53.06 85 SER A O 1
ATOM 717 N N . ALA A 1 86 ? 8.356 2.472 -12.100 1.00 51.53 86 ALA A N 1
ATOM 718 C CA . ALA A 1 86 ? 7.996 3.848 -11.747 1.00 51.53 86 ALA A CA 1
ATOM 719 C C . ALA A 1 86 ? 6.566 4.016 -11.193 1.00 51.53 86 ALA A C 1
ATOM 721 O O . ALA A 1 86 ? 6.151 5.141 -10.908 1.00 51.53 86 ALA A O 1
ATOM 722 N N . SER A 1 87 ? 5.776 2.945 -11.038 1.00 51.91 87 SER A N 1
ATOM 723 C CA . SER A 1 87 ? 4.417 3.091 -10.508 1.00 51.91 87 SER A CA 1
ATOM 724 C C . SER A 1 87 ? 4.435 3.175 -8.981 1.00 51.91 87 SER A C 1
ATOM 726 O O . SER A 1 87 ? 4.425 2.157 -8.288 1.00 51.91 87 SER A O 1
ATOM 728 N N . THR A 1 88 ? 4.410 4.394 -8.446 1.00 51.72 88 THR A N 1
ATOM 729 C CA . THR A 1 88 ? 3.975 4.648 -7.070 1.00 51.72 88 THR A CA 1
ATOM 730 C C . THR A 1 88 ? 2.569 4.066 -6.932 1.00 51.72 88 THR A C 1
ATOM 732 O O . THR A 1 88 ? 1.625 4.577 -7.534 1.00 51.72 88 THR A O 1
ATOM 735 N N . ILE A 1 89 ? 2.416 2.953 -6.215 1.00 56.25 89 ILE A N 1
ATOM 736 C CA . ILE A 1 89 ? 1.100 2.349 -5.997 1.00 56.25 89 ILE A CA 1
ATOM 737 C C . ILE A 1 89 ? 0.313 3.334 -5.124 1.00 56.25 89 ILE A C 1
ATOM 739 O O . ILE A 1 89 ? 0.709 3.566 -3.980 1.00 56.25 89 ILE A O 1
ATOM 743 N N . PRO A 1 90 ? -0.779 3.949 -5.617 1.00 54.81 90 PRO A N 1
ATOM 744 C CA . PRO A 1 90 ? -1.560 4.842 -4.783 1.00 54.81 90 PRO A CA 1
ATOM 745 C C . PRO A 1 90 ? -2.179 4.013 -3.659 1.00 54.81 90 PRO A C 1
ATOM 747 O O . PRO A 1 90 ? -2.949 3.084 -3.917 1.00 54.81 90 PRO A O 1
ATOM 750 N N . VAL A 1 91 ? -1.853 4.353 -2.411 1.00 56.88 91 VAL A N 1
ATOM 751 C CA . VAL A 1 91 ? -2.527 3.783 -1.243 1.00 56.88 91 VAL A CA 1
ATOM 752 C C . VAL A 1 91 ? -3.982 4.244 -1.298 1.00 56.88 91 VAL A C 1
ATOM 754 O O . VAL A 1 91 ? -4.309 5.387 -0.975 1.00 56.88 91 VAL A O 1
ATOM 757 N N . LYS A 1 92 ? -4.868 3.380 -1.795 1.00 57.59 92 LYS A N 1
ATOM 758 C CA . LYS A 1 92 ? -6.300 3.669 -1.864 1.00 57.59 92 LYS A CA 1
ATOM 759 C C . LYS A 1 92 ? -6.885 3.539 -0.466 1.00 57.59 92 LYS A C 1
ATOM 761 O O . LYS A 1 92 ? -6.841 2.462 0.118 1.00 57.59 92 LYS A O 1
ATOM 766 N N . VAL A 1 93 ? -7.473 4.620 0.042 1.00 59.00 93 VAL A N 1
ATOM 767 C CA . VAL A 1 93 ? -8.321 4.560 1.236 1.00 59.00 93 VAL A CA 1
ATOM 768 C C . VAL A 1 93 ? -9.561 3.735 0.883 1.00 59.00 93 VAL A C 1
ATOM 770 O O . VAL A 1 93 ? -10.296 4.132 -0.028 1.00 59.00 93 VAL A O 1
ATOM 773 N N . PRO A 1 94 ? -9.805 2.585 1.536 1.00 57.12 94 PRO A N 1
ATOM 774 C CA . PRO A 1 94 ? -11.010 1.810 1.284 1.00 57.12 94 PRO A CA 1
ATOM 775 C C . PRO A 1 94 ? -12.235 2.646 1.679 1.00 57.12 94 PRO A C 1
ATOM 777 O O . PRO A 1 94 ? -12.391 3.057 2.823 1.00 57.12 94 PRO A O 1
ATOM 780 N N . THR A 1 95 ? -13.109 2.928 0.712 1.00 57.47 95 THR A N 1
ATOM 781 C CA . THR A 1 95 ? -14.262 3.831 0.869 1.00 57.47 95 THR A CA 1
ATOM 782 C C . THR A 1 95 ? -15.473 3.198 1.556 1.00 57.47 95 THR A C 1
ATOM 784 O O . THR A 1 95 ? -16.465 3.894 1.754 1.00 57.47 95 THR A O 1
ATOM 787 N N . LYS A 1 96 ? -15.438 1.900 1.894 1.00 56.47 96 LYS A N 1
ATOM 788 C CA . LYS A 1 96 ? -16.653 1.155 2.272 1.00 56.47 96 LYS A CA 1
ATOM 789 C C . LYS A 1 96 ? -16.687 0.538 3.675 1.00 56.47 96 LYS A C 1
ATOM 791 O O . LYS A 1 96 ? -17.786 0.430 4.198 1.00 56.47 96 LYS A O 1
ATOM 796 N N . ASP A 1 97 ? -15.555 0.261 4.327 1.00 54.16 97 ASP A N 1
ATOM 797 C CA . ASP A 1 97 ? -15.537 -0.453 5.623 1.00 54.16 97 ASP A CA 1
ATOM 798 C C . ASP A 1 97 ? -14.822 0.316 6.747 1.00 54.16 97 ASP A C 1
ATOM 800 O O . ASP A 1 97 ? -14.036 -0.237 7.516 1.00 54.16 97 ASP A O 1
ATOM 804 N N . THR A 1 98 ? -15.127 1.608 6.891 1.00 57.28 98 THR A N 1
ATOM 805 C CA . THR A 1 98 ? -14.601 2.449 7.986 1.00 57.28 98 THR A CA 1
ATOM 806 C C . THR A 1 98 ? -15.138 2.076 9.373 1.00 57.28 98 THR A C 1
ATOM 808 O O . THR A 1 98 ? -14.658 2.604 10.374 1.00 57.28 98 THR A O 1
ATOM 811 N N . LEU A 1 99 ? -16.131 1.180 9.440 1.00 57.41 99 LEU A N 1
ATOM 812 C CA . LEU A 1 99 ? -16.685 0.636 10.684 1.00 57.41 99 LEU A CA 1
ATOM 813 C C . LEU A 1 99 ? -15.834 -0.498 11.272 1.00 57.41 99 LEU A C 1
ATOM 815 O O . LEU A 1 99 ? -15.897 -0.732 12.479 1.00 57.41 99 LEU A O 1
ATOM 819 N N . SER A 1 100 ? -15.051 -1.192 10.440 1.00 61.97 100 SER A N 1
ATOM 820 C CA . SER A 1 100 ? -14.008 -2.095 10.931 1.00 61.97 100 SER A CA 1
ATOM 821 C C . SER A 1 100 ? -12.841 -1.245 11.437 1.00 61.97 100 SER A C 1
ATOM 823 O O . SER A 1 100 ? -12.544 -0.209 10.855 1.00 61.97 100 SER A O 1
ATOM 825 N N . GLY A 1 101 ? -12.200 -1.604 12.548 1.00 63.88 101 GLY A N 1
ATOM 826 C CA . GLY A 1 101 ? -11.052 -0.832 13.043 1.00 63.88 101 GLY A CA 1
ATOM 827 C C . GLY A 1 101 ? -9.793 -1.025 12.188 1.00 63.88 101 GLY A C 1
ATOM 828 O O . GLY A 1 101 ? -8.911 -0.175 12.151 1.00 63.88 101 GLY A O 1
ATOM 829 N N . ASP A 1 102 ? -9.708 -2.134 11.467 1.00 68.88 102 ASP A N 1
ATOM 830 C CA . ASP A 1 102 ? -8.417 -2.680 11.040 1.00 68.88 102 ASP A CA 1
ATOM 831 C C . ASP A 1 102 ? -7.840 -1.973 9.798 1.00 68.88 102 ASP A C 1
ATOM 833 O O . ASP A 1 102 ? -6.674 -2.146 9.449 1.00 68.88 102 ASP A O 1
ATOM 837 N N . TRP A 1 103 ? -8.617 -1.106 9.139 1.00 73.81 103 TRP A N 1
ATOM 838 C CA . TRP A 1 103 ? -8.177 -0.407 7.926 1.00 73.81 103 TRP A CA 1
ATOM 839 C C . TRP A 1 103 ? -7.065 0.616 8.176 1.00 73.81 103 TRP A C 1
ATOM 841 O O . TRP A 1 103 ? -6.314 0.923 7.257 1.00 73.81 103 TRP A O 1
ATOM 851 N N . ILE A 1 104 ? -6.922 1.180 9.382 1.00 75.56 104 ILE A N 1
ATOM 852 C CA . ILE A 1 104 ? -5.822 2.126 9.633 1.00 75.56 104 ILE A CA 1
ATOM 853 C C . ILE A 1 104 ? -4.472 1.398 9.691 1.00 75.56 104 ILE A C 1
ATOM 855 O O . ILE A 1 104 ? -3.438 1.985 9.367 1.00 75.56 104 ILE A O 1
ATOM 859 N N . GLU A 1 105 ? -4.467 0.116 10.067 1.00 74.62 105 GLU A N 1
ATOM 860 C CA . GLU A 1 105 ? -3.257 -0.708 10.155 1.00 74.62 105 GLU A CA 1
ATOM 861 C C . GLU A 1 105 ? -2.697 -1.050 8.771 1.00 74.62 105 GLU A C 1
ATOM 863 O O . GLU A 1 105 ? -1.495 -1.262 8.639 1.00 74.62 105 GLU A O 1
ATOM 868 N N . THR A 1 106 ? -3.521 -0.996 7.717 1.00 76.50 106 THR A N 1
ATOM 869 C CA . THR A 1 106 ? -3.052 -1.188 6.335 1.00 76.50 106 THR A CA 1
ATOM 870 C C . THR A 1 106 ? -2.221 -0.015 5.816 1.00 76.50 106 THR A C 1
ATOM 872 O O . THR A 1 106 ? -1.540 -0.139 4.801 1.00 76.50 106 THR A O 1
ATOM 875 N N . PHE A 1 107 ? -2.288 1.141 6.480 1.00 77.94 107 PHE A N 1
ATOM 876 C CA . PHE A 1 107 ? -1.449 2.291 6.162 1.00 77.94 107 PHE A CA 1
ATOM 877 C C . PHE A 1 107 ? -0.103 2.187 6.888 1.00 77.94 107 PHE A C 1
ATOM 879 O O . PHE A 1 107 ? -0.071 1.788 8.056 1.00 77.94 107 PHE A O 1
ATOM 886 N N . PRO A 1 108 ? 1.005 2.592 6.247 1.00 79.94 108 PRO A N 1
ATOM 887 C CA . PRO A 1 108 ? 2.328 2.470 6.841 1.00 79.94 108 PRO A CA 1
ATOM 888 C C . PRO A 1 108 ? 2.471 3.379 8.071 1.00 79.94 108 PRO A C 1
ATOM 890 O O . PRO A 1 108 ? 1.892 4.464 8.132 1.00 79.94 108 PRO A O 1
ATOM 893 N N . ALA A 1 109 ? 3.234 2.947 9.077 1.00 79.38 109 ALA A N 1
ATOM 894 C CA . ALA A 1 109 ? 3.461 3.750 10.283 1.00 79.38 109 ALA A CA 1
ATOM 895 C C . ALA A 1 109 ? 4.148 5.087 9.959 1.00 79.38 109 ALA A C 1
ATOM 897 O O . ALA A 1 109 ? 3.736 6.138 10.448 1.00 79.38 109 ALA A O 1
ATOM 898 N N . GLU A 1 110 ? 5.125 5.034 9.060 1.00 78.81 110 GLU A N 1
ATOM 899 C CA . GLU A 1 110 ? 5.858 6.176 8.533 1.00 78.81 110 GLU A CA 1
ATOM 900 C C . GLU A 1 110 ? 5.659 6.242 7.021 1.00 78.81 110 GLU A C 1
ATOM 902 O O . GLU A 1 110 ? 5.564 5.215 6.350 1.00 78.81 110 GLU A O 1
ATOM 907 N N . TRP A 1 111 ? 5.551 7.452 6.475 1.00 78.06 111 TRP A N 1
ATOM 908 C CA . TRP A 1 111 ? 5.425 7.603 5.030 1.00 78.06 111 TRP A CA 1
ATOM 909 C C . TRP A 1 111 ? 6.773 7.268 4.377 1.00 78.06 111 TRP A C 1
ATOM 911 O O . TRP A 1 111 ? 7.769 7.876 4.775 1.00 78.06 111 TRP A O 1
ATOM 921 N N . PRO A 1 112 ? 6.841 6.342 3.402 1.00 70.56 112 PRO A N 1
ATOM 922 C CA . PRO A 1 112 ? 8.095 6.032 2.729 1.00 70.56 112 PRO A CA 1
ATOM 923 C C . PRO A 1 112 ? 8.575 7.277 1.979 1.00 70.56 112 PRO A C 1
ATOM 925 O O . PRO A 1 112 ? 7.851 7.845 1.158 1.00 70.56 112 PRO A O 1
ATOM 928 N N . VAL A 1 113 ? 9.776 7.739 2.316 1.00 66.12 113 VAL A N 1
ATOM 929 C CA . VAL A 1 113 ? 10.412 8.889 1.674 1.00 66.12 113 VAL A CA 1
ATOM 930 C C . VAL A 1 113 ? 11.418 8.348 0.672 1.00 66.12 113 VAL A C 1
ATOM 932 O O . VAL A 1 113 ? 12.472 7.864 1.071 1.00 66.12 113 VAL A O 1
ATOM 935 N N . ASP A 1 114 ? 11.100 8.429 -0.617 1.00 65.81 114 ASP A N 1
ATOM 936 C CA . ASP A 1 114 ? 12.107 8.223 -1.659 1.00 65.81 114 ASP A CA 1
ATOM 937 C C . ASP A 1 114 ? 12.969 9.483 -1.782 1.00 65.81 114 ASP A C 1
ATOM 939 O O . ASP A 1 114 ? 12.443 10.602 -1.795 1.00 65.81 114 ASP A O 1
ATOM 943 N N . GLU A 1 115 ? 14.284 9.304 -1.932 1.00 56.84 115 GLU A N 1
ATOM 944 C CA . GLU A 1 115 ? 15.263 10.390 -2.118 1.00 56.84 115 GLU A CA 1
ATOM 945 C C . GLU A 1 115 ? 14.987 11.236 -3.377 1.00 56.84 115 GLU A C 1
ATOM 947 O O . GLU A 1 115 ? 15.400 12.390 -3.462 1.00 56.84 115 GLU A O 1
ATOM 952 N N . SER A 1 116 ? 14.234 10.693 -4.339 1.00 56.16 116 SER A N 1
ATOM 953 C CA . SER A 1 116 ? 13.776 11.396 -5.542 1.00 56.16 116 SER A CA 1
ATOM 954 C C . SER A 1 116 ? 12.415 12.082 -5.386 1.00 56.16 116 SER A C 1
ATOM 956 O O . SER A 1 116 ? 11.955 12.744 -6.320 1.00 56.16 116 SER A O 1
ATOM 958 N N . SER A 1 117 ? 11.721 11.906 -4.257 1.00 58.59 117 SER A N 1
ATOM 959 C CA . SER A 1 117 ? 10.370 12.438 -4.081 1.00 58.59 117 SER A CA 1
ATOM 960 C C . SER A 1 117 ? 10.413 13.868 -3.538 1.00 58.59 117 SER A C 1
ATOM 962 O O . SER A 1 117 ? 10.934 14.144 -2.459 1.00 58.59 117 SER A O 1
ATOM 964 N N . ALA A 1 118 ? 9.791 14.799 -4.263 1.00 59.34 118 ALA A N 1
ATOM 965 C CA . ALA A 1 118 ? 9.566 16.174 -3.812 1.00 59.34 118 ALA A CA 1
ATOM 966 C C . ALA A 1 118 ? 8.439 16.265 -2.758 1.00 59.34 118 ALA A C 1
ATOM 968 O O . ALA A 1 118 ? 7.672 17.232 -2.724 1.00 59.34 118 ALA A O 1
ATOM 969 N N . VAL A 1 119 ? 8.270 15.237 -1.920 1.00 65.06 119 VAL A N 1
ATOM 970 C CA . VAL A 1 119 ? 7.239 15.237 -0.884 1.00 65.06 119 VAL A CA 1
ATOM 971 C C . VAL A 1 119 ? 7.680 16.189 0.221 1.00 65.06 119 VAL A C 1
ATOM 973 O O . VAL A 1 119 ? 8.656 15.961 0.930 1.00 65.06 119 VAL A O 1
ATOM 976 N N . SER A 1 120 ? 6.938 17.288 0.367 1.00 71.81 120 SER A N 1
ATOM 977 C CA . SER A 1 120 ? 7.191 18.283 1.406 1.00 71.81 120 SER A CA 1
ATOM 978 C C . SER A 1 120 ? 7.216 17.630 2.789 1.00 71.81 120 SER A C 1
ATOM 980 O O . SER A 1 120 ? 6.276 16.937 3.187 1.00 71.81 120 SER A O 1
ATOM 982 N N . THR A 1 121 ? 8.251 17.928 3.574 1.00 76.88 121 THR A N 1
ATOM 983 C CA . THR A 1 121 ? 8.373 17.510 4.981 1.00 76.88 121 THR A CA 1
ATOM 984 C C . THR A 1 121 ? 7.152 17.901 5.822 1.00 76.88 121 THR A C 1
ATOM 986 O O . THR A 1 121 ? 6.828 17.234 6.805 1.00 76.88 121 THR A O 1
ATOM 989 N N . GLN A 1 122 ? 6.417 18.946 5.422 1.00 81.50 122 GLN A N 1
ATOM 990 C CA . GLN A 1 122 ? 5.159 19.339 6.057 1.00 81.50 122 GLN A CA 1
ATOM 991 C C . GLN A 1 122 ? 4.027 18.330 5.821 1.00 81.50 122 GLN A C 1
ATOM 993 O O . GLN A 1 122 ? 3.221 18.107 6.723 1.00 81.50 122 GLN A O 1
ATOM 998 N N . LEU A 1 123 ? 3.951 17.712 4.638 1.00 80.06 123 LEU A N 1
ATOM 999 C CA . LEU A 1 123 ? 2.942 16.694 4.326 1.00 80.06 123 LEU A CA 1
ATOM 1000 C C . LEU A 1 123 ? 3.188 15.415 5.128 1.00 80.06 123 LEU A C 1
ATOM 1002 O O . LEU A 1 123 ? 2.241 14.863 5.682 1.00 80.06 123 LEU A O 1
ATOM 1006 N N . ILE A 1 124 ? 4.452 15.015 5.281 1.00 83.00 124 ILE A N 1
ATOM 1007 C CA . ILE A 1 124 ? 4.841 13.860 6.104 1.00 83.00 124 ILE A CA 1
ATOM 1008 C C . ILE A 1 124 ? 4.443 14.095 7.567 1.00 83.00 124 ILE A C 1
ATOM 1010 O O . ILE A 1 124 ? 3.780 13.257 8.173 1.00 83.00 124 ILE A O 1
ATOM 1014 N N . LYS A 1 125 ? 4.744 15.279 8.119 1.00 83.88 125 LYS A N 1
ATOM 1015 C CA . LYS A 1 125 ? 4.325 15.650 9.484 1.00 83.88 125 LYS A CA 1
ATOM 1016 C C . LYS A 1 125 ? 2.803 15.684 9.653 1.00 83.88 125 LYS A C 1
ATOM 1018 O O . LYS A 1 125 ? 2.279 15.304 10.700 1.00 83.88 125 LYS A O 1
ATOM 1023 N N . ARG A 1 126 ? 2.068 16.147 8.638 1.00 86.50 126 ARG A N 1
ATOM 1024 C CA . ARG A 1 126 ? 0.596 16.120 8.655 1.00 86.50 126 ARG A CA 1
ATOM 1025 C C . ARG A 1 126 ? 0.067 14.690 8.653 1.00 86.50 126 ARG A C 1
ATOM 1027 O O . ARG A 1 126 ? -0.867 14.409 9.400 1.00 86.50 126 ARG A O 1
ATOM 1034 N N . TYR A 1 127 ? 0.666 13.806 7.858 1.00 87.06 127 TYR A N 1
ATOM 1035 C CA . TYR A 1 127 ? 0.303 12.393 7.810 1.00 87.06 127 TYR A CA 1
ATOM 1036 C C . TYR A 1 127 ? 0.479 11.715 9.172 1.00 87.0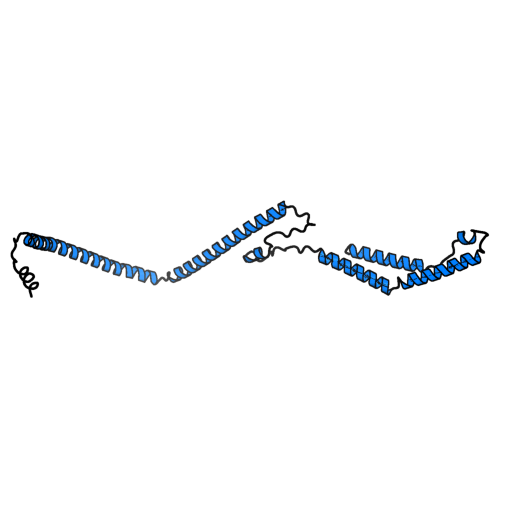6 127 TYR A C 1
ATOM 1038 O O . TYR A 1 127 ? -0.474 11.122 9.676 1.00 87.06 127 TYR A O 1
ATOM 1046 N N . THR A 1 128 ? 1.647 11.860 9.804 1.00 85.88 128 THR A N 1
ATOM 1047 C CA . THR A 1 128 ? 1.915 11.240 11.113 1.00 85.88 128 THR A CA 1
ATOM 1048 C C . THR A 1 128 ? 0.937 11.738 12.177 1.00 85.88 128 THR A C 1
ATOM 1050 O O . THR A 1 128 ? 0.304 10.938 12.865 1.00 85.88 128 THR A O 1
ATOM 1053 N N . THR A 1 129 ? 0.704 13.053 12.225 1.00 88.12 129 THR A N 1
ATOM 1054 C CA . THR A 1 129 ? -0.262 13.666 13.152 1.00 88.12 129 THR A CA 1
ATOM 1055 C C . THR A 1 129 ? -1.685 13.140 12.928 1.00 88.12 129 THR A C 1
ATOM 1057 O O . THR A 1 129 ? -2.420 12.859 13.878 1.00 88.12 129 THR A O 1
ATOM 1060 N N . LEU A 1 130 ? -2.102 13.004 11.665 1.00 88.19 130 LEU A N 1
ATOM 1061 C CA . LEU A 1 130 ? -3.430 12.503 11.320 1.00 88.19 130 LEU A CA 1
ATOM 1062 C C . LEU A 1 130 ? -3.583 11.025 11.694 1.00 88.19 130 LEU A C 1
ATOM 1064 O O . LEU A 1 130 ? -4.610 10.646 12.260 1.00 88.19 130 LEU A O 1
ATOM 1068 N N . ARG A 1 131 ? -2.554 10.215 11.428 1.00 85.62 131 ARG A N 1
ATOM 1069 C CA . ARG A 1 131 ? -2.516 8.792 11.771 1.00 85.62 131 ARG A CA 1
ATOM 1070 C C . ARG A 1 131 ? -2.657 8.576 13.273 1.00 85.62 131 ARG A C 1
ATOM 1072 O O . ARG A 1 131 ? -3.512 7.801 13.696 1.00 85.62 131 ARG A O 1
ATOM 1079 N N . GLU A 1 132 ? -1.888 9.298 14.084 1.00 87.38 132 GLU A N 1
ATOM 1080 C CA . GLU A 1 132 ? -1.996 9.223 15.545 1.00 87.38 132 GLU A CA 1
ATOM 1081 C C . GLU A 1 132 ? -3.404 9.573 16.037 1.00 87.38 132 GLU A C 1
ATOM 1083 O O . GLU A 1 132 ? -3.969 8.889 16.895 1.00 87.38 132 GLU A O 1
ATOM 1088 N N . ARG A 1 133 ? -4.002 10.630 15.475 1.00 89.25 133 ARG A N 1
ATOM 1089 C CA . ARG A 1 133 ? -5.363 11.039 15.829 1.00 89.25 133 ARG A CA 1
ATOM 1090 C C . ARG A 1 133 ? -6.393 9.975 15.449 1.00 89.25 133 ARG A C 1
ATOM 1092 O O . ARG A 1 133 ? -7.303 9.719 16.237 1.00 89.25 133 ARG A O 1
ATOM 1099 N N . MET A 1 134 ? -6.255 9.357 14.278 1.00 85.81 134 MET A N 1
ATOM 1100 C CA . MET A 1 134 ? -7.130 8.269 13.835 1.00 85.81 134 MET A CA 1
ATOM 1101 C C . MET A 1 134 ? -7.018 7.041 14.743 1.00 85.81 134 MET A C 1
ATOM 1103 O O . MET A 1 134 ? -8.047 6.525 15.174 1.00 85.81 134 MET A O 1
ATOM 1107 N N . LEU A 1 135 ? -5.803 6.641 15.128 1.00 85.88 135 LEU A N 1
ATOM 1108 C CA . LEU A 1 135 ? -5.583 5.532 16.065 1.00 85.88 135 LEU A CA 1
ATOM 1109 C C . LEU A 1 135 ? -6.254 5.785 17.425 1.00 85.88 135 LEU A C 1
ATOM 1111 O O . LEU A 1 135 ? -6.926 4.907 17.968 1.00 85.88 135 LEU A O 1
ATOM 1115 N N . ARG A 1 136 ? -6.144 7.008 17.960 1.00 87.44 136 ARG A N 1
ATOM 1116 C CA . ARG A 1 136 ? -6.836 7.386 19.208 1.00 87.44 136 ARG A CA 1
ATOM 1117 C C . ARG A 1 136 ? -8.355 7.318 19.069 1.00 87.44 136 ARG A C 1
ATOM 1119 O O . ARG A 1 136 ? -9.030 6.822 19.970 1.00 87.44 136 ARG A O 1
ATOM 1126 N N . LEU A 1 137 ? -8.894 7.801 17.950 1.00 86.62 137 LEU A N 1
ATOM 1127 C CA . LEU A 1 137 ? -10.331 7.750 17.680 1.00 86.62 137 LEU A CA 1
ATOM 1128 C C . LEU A 1 137 ? -10.833 6.307 17.595 1.00 86.62 137 LEU A C 1
ATOM 1130 O O . LEU A 1 137 ? -11.850 5.984 18.204 1.00 86.62 137 LEU A O 1
ATOM 1134 N N . GLN A 1 138 ? -10.098 5.422 16.930 1.00 84.75 138 GLN A N 1
ATOM 1135 C CA . GLN A 1 138 ? -10.454 4.009 16.846 1.00 84.75 138 GLN A CA 1
ATOM 1136 C C . GLN A 1 138 ? -10.461 3.323 18.215 1.00 84.75 138 GLN A C 1
ATOM 1138 O O . GLN A 1 138 ? -11.410 2.607 18.534 1.00 84.75 138 GLN A O 1
ATOM 1143 N N . LEU A 1 139 ? -9.450 3.576 19.051 1.00 86.12 139 LEU A N 1
ATOM 1144 C CA . LEU A 1 139 ? -9.423 3.063 20.423 1.00 86.12 139 LEU A CA 1
ATOM 1145 C C . LEU A 1 139 ? -10.651 3.526 21.218 1.00 86.12 139 LEU A C 1
ATOM 1147 O O . LEU A 1 139 ? -11.280 2.727 21.912 1.00 86.12 139 LEU A O 1
ATOM 1151 N N . SER A 1 140 ? -11.031 4.799 21.074 1.00 86.88 140 SER A N 1
ATOM 1152 C CA . SER A 1 140 ? -12.219 5.343 21.740 1.00 86.88 140 SER A CA 1
ATOM 1153 C C . SER A 1 140 ? -13.527 4.734 21.222 1.00 86.88 140 SER A C 1
ATOM 1155 O O . SER A 1 140 ? -14.432 4.458 22.011 1.00 86.88 140 SER A O 1
ATOM 1157 N N . LEU A 1 141 ? -13.613 4.457 19.918 1.00 85.19 141 LEU A N 1
ATOM 1158 C CA . LEU A 1 141 ? -14.772 3.821 19.298 1.00 85.19 141 LEU A CA 1
ATOM 1159 C C . LEU A 1 141 ? -14.926 2.372 19.773 1.00 85.19 141 LEU A C 1
ATOM 1161 O O . LEU A 1 141 ? -16.026 1.978 20.155 1.00 85.19 141 LEU A O 1
ATOM 1165 N N . LYS A 1 142 ? -13.825 1.615 19.841 1.00 85.06 142 LYS A N 1
ATOM 1166 C CA . LYS A 1 142 ? -13.816 0.253 20.391 1.00 85.06 142 LYS A CA 1
ATOM 1167 C C . LYS A 1 142 ? -14.283 0.237 21.847 1.00 85.06 142 LYS A C 1
ATOM 1169 O O . LYS A 1 142 ? -15.174 -0.527 22.203 1.00 85.06 142 LYS A O 1
ATOM 1174 N N . TYR A 1 143 ? -13.764 1.151 22.668 1.00 88.69 143 TYR A N 1
ATOM 1175 C CA . TYR A 1 143 ? -14.202 1.298 24.057 1.00 88.69 143 TYR A CA 1
ATOM 1176 C C . TYR A 1 143 ? -15.706 1.596 24.172 1.00 88.69 143 TYR A C 1
ATOM 1178 O O . TYR A 1 143 ? -16.399 1.010 25.007 1.00 88.69 143 TYR A O 1
ATOM 1186 N N . ALA A 1 144 ? -16.233 2.486 23.326 1.00 87.62 144 ALA A N 1
ATOM 1187 C CA . ALA A 1 144 ? -17.657 2.810 23.305 1.00 87.62 144 ALA A CA 1
ATOM 1188 C C . ALA A 1 144 ? -18.522 1.612 22.875 1.00 87.62 144 ALA A C 1
ATOM 1190 O O . ALA A 1 144 ? -19.570 1.370 23.476 1.00 87.62 144 ALA A O 1
ATOM 1191 N N . GLN A 1 145 ? -18.076 0.835 21.883 1.00 87.69 145 GLN A N 1
ATOM 1192 C CA . GLN A 1 145 ? -18.747 -0.392 21.445 1.00 87.69 145 GLN A CA 1
ATOM 1193 C C . GLN A 1 145 ? -18.772 -1.455 22.550 1.00 87.69 145 GLN A C 1
ATOM 1195 O O . GLN A 1 145 ? -19.826 -2.037 22.810 1.00 87.69 145 GLN A O 1
ATOM 1200 N N . ASP A 1 146 ? -17.655 -1.659 23.250 1.00 88.44 146 ASP A N 1
ATOM 1201 C CA . ASP A 1 146 ? -17.570 -2.598 24.373 1.00 88.44 146 ASP A CA 1
ATOM 1202 C C . ASP A 1 146 ? -18.496 -2.179 25.523 1.00 88.44 146 ASP A C 1
ATOM 1204 O O . ASP A 1 146 ? -19.238 -3.002 26.070 1.00 88.44 146 ASP A O 1
ATOM 1208 N N . LYS A 1 147 ? -18.530 -0.880 25.853 1.00 92.25 147 LYS A N 1
ATOM 1209 C CA . LYS A 1 147 ? -19.470 -0.330 26.841 1.00 92.25 147 LYS A CA 1
ATOM 1210 C C . LYS A 1 147 ? -20.920 -0.522 26.416 1.00 92.25 147 LYS A C 1
ATOM 1212 O O . LYS A 1 147 ? -21.732 -0.943 27.235 1.00 92.25 147 LYS A O 1
ATOM 1217 N N . HIS A 1 148 ? -21.248 -0.251 25.156 1.00 90.38 148 HIS A N 1
ATOM 1218 C CA . HIS A 1 148 ? -22.594 -0.463 24.634 1.00 90.38 148 HIS A CA 1
ATOM 1219 C C . HIS A 1 148 ? -23.005 -1.935 24.723 1.00 90.38 148 HIS A C 1
ATOM 1221 O O . HIS A 1 148 ? -24.096 -2.235 25.204 1.00 90.38 148 HIS A O 1
ATOM 1227 N N . ARG A 1 149 ? -22.115 -2.859 24.342 1.00 90.56 149 ARG A N 1
ATOM 1228 C CA . ARG A 1 149 ? -22.346 -4.301 24.474 1.00 90.56 149 ARG A CA 1
ATOM 1229 C C . ARG A 1 149 ? -22.602 -4.691 25.928 1.00 90.56 149 ARG A C 1
ATOM 1231 O O . ARG A 1 149 ? -23.549 -5.422 26.193 1.00 90.56 149 ARG A O 1
ATOM 1238 N N . HIS A 1 150 ? -21.814 -4.161 26.861 1.00 92.38 150 HIS A N 1
ATOM 1239 C CA . HIS A 1 150 ? -22.002 -4.411 28.287 1.00 92.38 150 HIS A CA 1
ATOM 1240 C C . HIS A 1 150 ? -23.357 -3.901 28.796 1.00 92.38 150 HIS A C 1
ATOM 1242 O O . HIS A 1 150 ? -24.078 -4.645 29.457 1.00 92.38 150 HIS A O 1
ATOM 1248 N N . TYR A 1 151 ? -23.742 -2.668 28.451 1.00 91.75 151 TYR A N 1
ATOM 1249 C CA . TYR A 1 151 ? -25.049 -2.125 28.831 1.00 91.75 151 TYR A CA 1
ATOM 1250 C C . TYR A 1 151 ? -26.210 -2.875 28.187 1.00 91.75 151 TYR A C 1
ATOM 1252 O O . TYR A 1 151 ? -27.240 -3.056 28.829 1.00 91.75 151 TYR A O 1
ATOM 1260 N N . LYS A 1 152 ? -26.043 -3.351 26.951 1.00 92.12 152 LYS A N 1
ATOM 1261 C CA . LYS A 1 152 ? -27.037 -4.185 26.281 1.00 92.12 152 LYS A CA 1
ATOM 1262 C C . LYS A 1 152 ? -27.240 -5.501 27.029 1.00 92.12 152 LYS A C 1
ATOM 1264 O O . LYS A 1 152 ? -28.374 -5.832 27.345 1.00 92.12 152 LYS A O 1
ATOM 1269 N N . THR A 1 153 ? -26.159 -6.188 27.399 1.00 89.75 153 THR A N 1
ATOM 1270 C CA . THR A 1 153 ? -26.239 -7.401 28.228 1.00 89.75 153 THR A CA 1
ATOM 1271 C C . THR A 1 153 ? -26.874 -7.110 29.584 1.00 89.75 153 THR A C 1
ATOM 1273 O O . THR A 1 153 ? -27.746 -7.853 30.016 1.00 89.75 153 THR A O 1
ATOM 1276 N N . LEU A 1 154 ? -26.499 -6.008 30.240 1.00 88.62 154 LEU A N 1
ATOM 1277 C CA . LEU A 1 154 ? -27.098 -5.615 31.515 1.00 88.62 154 LEU A CA 1
ATOM 1278 C C . LEU A 1 154 ? -28.608 -5.366 31.374 1.00 88.62 154 LEU A C 1
ATOM 1280 O O . LEU A 1 154 ? -29.394 -5.834 32.194 1.00 88.62 154 LEU A O 1
ATOM 1284 N N . HIS A 1 155 ? -29.027 -4.688 30.308 1.00 86.06 155 HIS A N 1
ATOM 1285 C CA . HIS A 1 155 ? -30.435 -4.456 30.008 1.00 86.06 155 HIS A CA 1
ATOM 1286 C C . HIS A 1 155 ? -31.189 -5.759 29.704 1.00 86.06 155 HIS A C 1
ATOM 1288 O O . HIS A 1 155 ? -32.270 -5.972 30.241 1.00 86.06 155 HIS A O 1
ATOM 1294 N N . GLU A 1 156 ? -30.608 -6.672 28.925 1.00 86.31 156 GLU A N 1
ATOM 1295 C CA . GLU A 1 156 ? -31.162 -8.013 28.673 1.00 86.31 156 GLU A CA 1
ATOM 1296 C C . GLU A 1 156 ? -31.304 -8.825 29.977 1.00 86.31 156 GLU A C 1
ATOM 1298 O O . GLU A 1 156 ? -32.328 -9.464 30.209 1.00 86.31 156 GLU A O 1
ATOM 1303 N N . THR A 1 157 ? -30.330 -8.742 30.891 1.00 80.88 157 THR A N 1
ATOM 1304 C CA . THR A 1 157 ? -30.435 -9.379 32.218 1.00 80.88 157 THR A CA 1
ATOM 1305 C C . THR A 1 157 ? -31.415 -8.678 33.160 1.00 80.88 157 THR A C 1
ATOM 1307 O O . THR A 1 157 ? -31.992 -9.312 34.033 1.00 80.88 157 THR A O 1
ATOM 1310 N N . SER A 1 158 ? -31.625 -7.370 33.003 1.00 76.75 158 SER A N 1
ATOM 1311 C CA . SER A 1 158 ? -32.596 -6.613 33.799 1.00 76.75 158 SER A CA 1
ATOM 1312 C C . SER A 1 158 ? -34.023 -6.823 33.304 1.00 76.75 158 SER A C 1
ATOM 1314 O O . SER A 1 158 ? -34.949 -6.840 34.103 1.00 76.75 158 SER A O 1
ATOM 1316 N N . THR A 1 159 ? -34.217 -6.988 32.000 1.00 74.62 159 THR A N 1
ATOM 1317 C CA . THR A 1 159 ? -35.531 -7.273 31.408 1.00 74.62 159 THR A CA 1
ATOM 1318 C C . THR A 1 159 ? -35.990 -8.696 31.715 1.00 74.62 159 THR A C 1
ATOM 1320 O O . THR A 1 159 ? -37.184 -8.917 31.880 1.00 74.62 159 THR A O 1
ATOM 1323 N N . SER A 1 160 ? -35.070 -9.650 31.903 1.00 67.25 160 SER A N 1
ATOM 1324 C CA . SER A 1 160 ? -35.416 -10.978 32.432 1.00 67.25 160 SER A CA 1
ATOM 1325 C C . SER A 1 160 ? -35.764 -10.984 33.929 1.00 67.25 160 SER A C 1
ATOM 1327 O O . SER A 1 160 ? -36.396 -11.930 34.393 1.00 67.25 160 SER A O 1
ATOM 1329 N N . LEU A 1 161 ? -35.396 -9.936 34.677 1.00 64.38 161 LEU A N 1
ATOM 1330 C CA . LEU A 1 161 ? -35.858 -9.683 36.049 1.00 64.38 161 LEU A CA 1
ATOM 1331 C C . LEU A 1 161 ? -37.220 -8.965 36.079 1.00 64.38 161 LEU A C 1
ATOM 1333 O O . LEU A 1 161 ? -37.959 -9.084 37.055 1.00 64.38 161 LEU A O 1
ATOM 1337 N N . ASP A 1 162 ? -37.581 -8.259 35.007 1.00 64.12 162 ASP A N 1
ATOM 1338 C CA . ASP A 1 162 ? -38.846 -7.530 34.858 1.00 64.12 162 ASP A CA 1
ATOM 1339 C C . ASP A 1 162 ? -39.987 -8.460 34.400 1.00 64.12 162 ASP A C 1
ATOM 1341 O O . ASP A 1 162 ? -40.701 -8.222 33.426 1.00 64.12 162 ASP A O 1
ATOM 1345 N N . VAL A 1 163 ? -40.138 -9.590 35.095 1.00 64.50 163 VAL A N 1
ATOM 1346 C CA . VAL A 1 163 ? -41.306 -10.460 34.938 1.00 64.50 163 VAL A CA 1
ATOM 1347 C C . VAL A 1 163 ? -42.374 -9.966 35.919 1.00 64.50 163 VAL A C 1
ATOM 1349 O O . VAL A 1 163 ? -42.081 -9.837 37.109 1.00 64.50 163 VAL A O 1
ATOM 1352 N N . PRO A 1 164 ? -43.639 -9.754 35.507 1.00 61.88 164 PRO A N 1
ATOM 1353 C CA . PRO A 1 164 ? -44.707 -9.276 36.398 1.00 61.88 164 PRO A CA 1
ATOM 1354 C C . PRO A 1 164 ? -44.983 -10.198 37.603 1.00 61.88 164 PRO A C 1
ATOM 1356 O O . PRO A 1 164 ? -45.635 -9.800 38.569 1.00 61.88 164 PRO A O 1
ATOM 1359 N N . THR A 1 165 ? -44.478 -11.434 37.588 1.00 56.62 165 THR A N 1
ATOM 1360 C CA . THR A 1 165 ? -44.466 -12.330 38.751 1.00 56.62 165 THR A CA 1
ATOM 1361 C C . THR A 1 165 ? -43.450 -11.917 39.817 1.00 56.62 165 THR A C 1
ATOM 1363 O O . THR A 1 165 ? -43.726 -12.115 40.997 1.00 56.62 165 THR A O 1
ATOM 1366 N N . MET A 1 166 ? -42.315 -11.309 39.459 1.00 56.41 166 MET A N 1
ATOM 1367 C CA . MET A 1 166 ? -41.249 -10.936 40.398 1.00 56.41 166 MET A CA 1
ATOM 1368 C C . MET A 1 166 ? -41.658 -9.772 41.312 1.00 56.41 166 MET A C 1
ATOM 1370 O O . MET A 1 166 ? -41.371 -9.819 42.507 1.00 56.41 166 MET A O 1
ATOM 1374 N N . GLY A 1 167 ? -42.442 -8.812 40.804 1.00 57.25 167 GLY A N 1
ATOM 1375 C CA . GLY A 1 167 ? -43.076 -7.767 41.623 1.00 57.25 167 GLY A CA 1
ATOM 1376 C C . GLY A 1 167 ? -43.966 -8.336 42.737 1.00 57.25 167 GLY A C 1
ATOM 1377 O O . GLY A 1 167 ? -43.887 -7.889 43.879 1.00 57.25 167 GLY A O 1
ATOM 1378 N N . LYS A 1 168 ? -44.711 -9.418 42.456 1.00 56.47 168 LYS A N 1
ATOM 1379 C CA . LYS A 1 168 ? -45.519 -10.127 43.467 1.00 56.47 168 LYS A CA 1
ATOM 1380 C C . LYS A 1 168 ? -44.663 -10.878 44.497 1.00 56.47 168 LYS A C 1
ATOM 1382 O O . LYS A 1 168 ? -45.045 -10.947 45.660 1.00 56.47 168 LYS A O 1
ATOM 1387 N N . TYR A 1 169 ? -43.505 -11.425 44.111 1.00 54.53 169 TYR A N 1
ATOM 1388 C CA . TYR A 1 169 ? -42.585 -12.079 45.058 1.00 54.53 169 TYR A CA 1
ATOM 1389 C C . TYR A 1 169 ? -41.832 -11.076 45.950 1.00 54.53 169 TYR A C 1
ATOM 1391 O O . TYR A 1 169 ? -41.610 -11.367 47.127 1.00 54.53 169 TYR A O 1
ATOM 1399 N N . LEU A 1 170 ? -41.484 -9.892 45.430 1.00 55.19 170 LEU A N 1
ATOM 1400 C CA . LEU A 1 170 ? -40.852 -8.816 46.203 1.00 55.19 170 LEU A CA 1
ATOM 1401 C C . LEU A 1 170 ? -41.807 -8.183 47.228 1.00 55.19 170 LEU A C 1
ATOM 1403 O O . LEU A 1 170 ? -41.405 -7.974 48.375 1.00 55.19 170 LEU A O 1
ATOM 1407 N N . GLU A 1 171 ? -43.074 -7.948 46.868 1.00 54.91 171 GLU A N 1
ATOM 1408 C CA . GLU A 1 171 ? -44.091 -7.457 47.814 1.00 54.91 171 GLU A CA 1
ATOM 1409 C C . GLU A 1 171 ? -44.349 -8.458 48.954 1.00 54.91 171 GLU A C 1
ATOM 1411 O O . GLU A 1 171 ? -44.477 -8.071 50.119 1.00 54.91 171 GLU A O 1
ATOM 1416 N N . VAL A 1 172 ? -44.345 -9.762 48.656 1.00 54.62 172 VAL A N 1
ATOM 1417 C CA . VAL A 1 172 ? -44.553 -10.815 49.664 1.00 54.62 172 VAL A CA 1
ATOM 1418 C C . VAL A 1 172 ? -43.334 -10.986 50.585 1.00 54.62 172 VAL A C 1
ATOM 1420 O O . VAL A 1 172 ? -43.513 -11.142 51.796 1.00 54.62 172 VAL A O 1
ATOM 1423 N N . GLN A 1 173 ? -42.095 -10.909 50.081 1.00 54.66 173 GLN A N 1
ATOM 1424 C CA . GLN A 1 173 ? -40.894 -11.053 50.924 1.00 54.66 173 GLN A CA 1
ATOM 1425 C C . GLN A 1 173 ? -40.638 -9.865 51.860 1.00 54.66 173 GLN A C 1
ATOM 1427 O O . GLN A 1 173 ? -40.126 -10.074 52.965 1.00 54.66 173 GLN A O 1
ATOM 1432 N N . ALA A 1 174 ? -41.039 -8.646 51.483 1.00 55.50 174 ALA A N 1
ATOM 1433 C CA . ALA A 1 174 ? -40.955 -7.489 52.372 1.00 55.50 174 ALA A CA 1
ATOM 1434 C C . ALA A 1 174 ? -41.743 -7.721 53.675 1.00 55.50 174 ALA A C 1
ATOM 1436 O O . ALA A 1 174 ? -41.251 -7.393 54.752 1.00 55.50 174 ALA A O 1
ATOM 1437 N N . SER A 1 175 ? -42.911 -8.372 53.602 1.00 62.53 175 SER A N 1
ATOM 1438 C CA . SER A 1 175 ? -43.737 -8.672 54.781 1.00 62.53 175 SER A CA 1
ATOM 1439 C C . SER A 1 175 ? -43.081 -9.671 55.747 1.00 62.53 175 SER A C 1
ATOM 1441 O O . SER A 1 175 ? -43.107 -9.474 56.962 1.00 62.53 175 SER A O 1
ATOM 1443 N N . LYS A 1 176 ? -42.430 -10.721 55.227 1.00 63.94 176 LYS A N 1
ATOM 1444 C CA . LYS A 1 176 ? -41.796 -11.759 56.053 1.00 63.94 176 LYS A CA 1
ATOM 1445 C C . LYS A 1 176 ? -40.499 -11.261 56.689 1.00 63.94 176 LYS A C 1
ATOM 1447 O O . LYS A 1 176 ? -40.307 -11.432 57.887 1.00 63.94 176 LYS A O 1
ATOM 1452 N N . CYS A 1 177 ? -39.673 -10.557 55.915 1.00 62.41 177 CYS A N 1
ATOM 1453 C CA . CYS A 1 177 ? -38.443 -9.948 56.412 1.00 62.41 177 CYS A CA 1
ATOM 1454 C C . CYS A 1 177 ? -38.738 -8.851 57.453 1.00 62.41 177 CYS A C 1
ATOM 1456 O O . CYS A 1 177 ? -38.060 -8.776 58.472 1.00 62.41 177 CYS A O 1
ATOM 1458 N N . GLN A 1 178 ? -39.800 -8.052 57.269 1.00 66.94 178 GLN A N 1
ATOM 1459 C CA . GLN A 1 178 ? -40.241 -7.075 58.274 1.00 66.94 178 GLN A CA 1
ATOM 1460 C C . GLN A 1 178 ? -40.726 -7.729 59.575 1.00 66.94 178 GLN A C 1
ATOM 1462 O O . GLN A 1 178 ? -40.425 -7.215 60.654 1.00 66.94 178 GLN A O 1
ATOM 1467 N N . ASN A 1 179 ? -41.443 -8.853 59.492 1.00 70.12 179 ASN A N 1
ATOM 1468 C CA . ASN A 1 179 ? -41.878 -9.599 60.675 1.00 70.12 179 ASN A CA 1
ATOM 1469 C C . ASN A 1 179 ? -40.681 -10.204 61.423 1.00 70.12 179 ASN A C 1
ATOM 1471 O O . ASN A 1 179 ? -40.556 -10.004 62.628 1.00 70.12 179 ASN A O 1
ATOM 1475 N N . GLU A 1 180 ? -39.738 -10.817 60.707 1.00 74.75 180 GLU A N 1
ATOM 1476 C CA . GLU A 1 180 ? -38.503 -11.351 61.296 1.00 74.75 180 GLU A CA 1
ATOM 1477 C C . GLU A 1 180 ? -37.652 -10.238 61.941 1.00 74.75 180 GLU A C 1
ATOM 1479 O O . GLU A 1 180 ? -37.159 -10.396 63.059 1.00 74.75 180 GLU A O 1
ATOM 1484 N N . LEU A 1 181 ? -37.549 -9.058 61.314 1.00 77.25 181 LEU A N 1
ATOM 1485 C CA . LEU A 1 181 ? -36.850 -7.903 61.898 1.00 77.25 181 LEU A CA 1
ATOM 1486 C C . LEU A 1 181 ? -37.538 -7.381 63.168 1.00 77.25 181 LEU A C 1
ATOM 1488 O O . LEU A 1 181 ? -36.871 -6.943 64.112 1.00 77.25 181 LEU A O 1
ATOM 1492 N N . ARG A 1 182 ? -38.875 -7.414 63.202 1.00 76.75 182 ARG A N 1
ATOM 1493 C CA . ARG A 1 182 ? -39.671 -7.027 64.372 1.00 76.75 182 ARG A CA 1
ATOM 1494 C C . ARG A 1 182 ? -39.463 -8.005 65.528 1.00 76.75 182 ARG A C 1
ATOM 1496 O O . ARG A 1 182 ? -39.272 -7.555 66.661 1.00 76.75 182 ARG A O 1
ATOM 1503 N N . ASP A 1 183 ? -39.425 -9.300 65.238 1.00 81.56 183 ASP A N 1
ATOM 1504 C CA . ASP A 1 183 ? -39.198 -10.357 66.226 1.00 81.56 183 ASP A CA 1
ATOM 1505 C C . ASP A 1 183 ? -37.779 -10.296 66.799 1.00 81.56 183 ASP A C 1
ATOM 1507 O O . ASP A 1 183 ? -37.594 -10.331 68.019 1.00 81.56 183 ASP A O 1
ATOM 1511 N N . VAL A 1 184 ? -36.772 -10.073 65.949 1.00 82.94 184 VAL A N 1
ATOM 1512 C CA . VAL A 1 184 ? -35.379 -9.870 66.382 1.00 82.94 184 VAL A CA 1
ATOM 1513 C C . VAL A 1 184 ? -35.252 -8.623 67.264 1.00 82.94 184 VAL A C 1
ATOM 1515 O O . VAL A 1 184 ? -34.568 -8.646 68.291 1.00 82.94 184 VAL A O 1
ATOM 1518 N N . ARG A 1 185 ? -35.958 -7.534 66.937 1.00 83.69 185 ARG A N 1
ATOM 1519 C CA . ARG A 1 185 ? -35.970 -6.315 67.760 1.00 83.69 185 ARG A CA 1
ATOM 1520 C C . ARG A 1 185 ? -36.614 -6.544 69.132 1.00 83.69 185 ARG A C 1
ATOM 1522 O O . ARG A 1 185 ? -36.099 -6.042 70.133 1.00 83.69 185 ARG A O 1
ATOM 1529 N N . LEU A 1 186 ? -37.704 -7.309 69.192 1.00 83.50 186 LEU A N 1
ATOM 1530 C CA . LEU A 1 186 ? -38.353 -7.711 70.445 1.00 83.50 186 LEU A CA 1
ATOM 1531 C C . LEU A 1 186 ? -37.444 -8.611 71.291 1.00 83.50 186 LEU A C 1
ATOM 1533 O O . LEU A 1 186 ? -37.278 -8.352 72.485 1.00 83.50 186 LEU A O 1
ATOM 1537 N N . ALA A 1 187 ? -36.795 -9.601 70.675 1.00 84.44 187 ALA A N 1
ATOM 1538 C CA . ALA A 1 187 ? -35.855 -10.492 71.350 1.00 84.44 187 ALA A CA 1
ATOM 1539 C C . ALA A 1 187 ? -34.652 -9.724 71.926 1.00 84.44 187 ALA A C 1
ATOM 1541 O O . ALA A 1 187 ? -34.279 -9.932 73.081 1.00 84.44 187 ALA A O 1
ATOM 1542 N N . MET A 1 188 ? -34.092 -8.763 71.181 1.00 83.25 188 MET A N 1
ATOM 1543 C CA . MET A 1 188 ? -33.016 -7.896 71.681 1.00 83.25 188 MET A CA 1
ATOM 1544 C C . MET A 1 188 ? -33.469 -7.014 72.852 1.00 83.25 188 MET A C 1
ATOM 1546 O O . MET A 1 188 ? -32.730 -6.853 73.828 1.00 83.25 188 MET A O 1
ATOM 1550 N N . ALA A 1 189 ? -34.687 -6.468 72.802 1.00 83.44 189 ALA A N 1
ATOM 1551 C CA . ALA A 1 189 ? -35.242 -5.688 73.906 1.00 83.44 189 ALA A CA 1
ATOM 1552 C C . ALA A 1 189 ? -35.409 -6.547 75.173 1.00 83.44 189 ALA A C 1
ATOM 1554 O O . ALA A 1 189 ? -34.996 -6.127 76.259 1.00 83.44 189 ALA A O 1
ATOM 1555 N N . GLN A 1 190 ? -35.926 -7.770 75.034 1.00 84.75 190 GLN A N 1
ATOM 1556 C CA . GLN A 1 190 ? -36.051 -8.731 76.133 1.00 84.75 190 GLN A CA 1
ATOM 1557 C C . GLN A 1 190 ? -34.685 -9.134 76.698 1.00 84.75 190 GLN A C 1
ATOM 1559 O O . GLN A 1 190 ? -34.501 -9.116 77.917 1.00 84.75 190 GLN A O 1
ATOM 1564 N N . LEU A 1 191 ? -33.701 -9.406 75.837 1.00 83.19 191 LEU A N 1
ATOM 1565 C CA . LEU A 1 191 ? -32.334 -9.714 76.253 1.00 83.19 191 LEU A CA 1
ATOM 1566 C C . LEU A 1 191 ? -31.725 -8.543 77.035 1.00 83.19 191 LEU A C 1
ATOM 1568 O O . LEU A 1 191 ? -31.159 -8.743 78.107 1.00 83.19 191 LEU A O 1
ATOM 1572 N N . SER A 1 192 ? -31.915 -7.306 76.567 1.00 82.69 192 SER A N 1
ATOM 1573 C CA . SER A 1 192 ? -31.441 -6.108 77.269 1.00 82.69 192 SER A CA 1
ATOM 1574 C C . SER A 1 192 ? -32.103 -5.933 78.641 1.00 82.69 192 SER A C 1
ATOM 1576 O O . SER A 1 192 ? -31.433 -5.560 79.605 1.00 82.69 192 S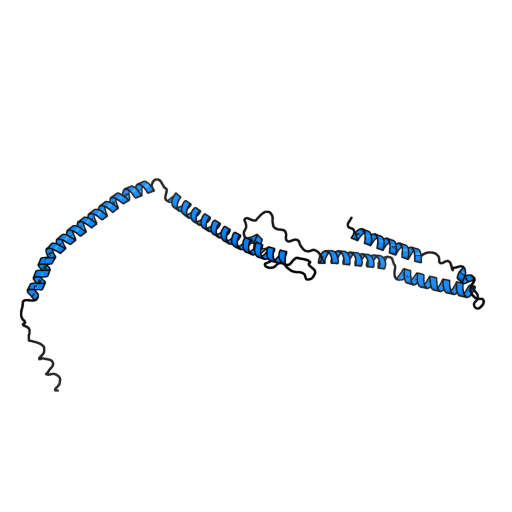ER A O 1
ATOM 1578 N N . ALA A 1 193 ? -33.394 -6.256 78.769 1.00 80.25 193 ALA A N 1
ATOM 1579 C CA . ALA A 1 193 ? -34.119 -6.195 80.034 1.00 80.25 193 ALA A CA 1
ATOM 1580 C C . ALA A 1 193 ? -33.644 -7.282 81.010 1.00 80.25 193 ALA A C 1
ATOM 1582 O O . ALA A 1 193 ? -33.459 -7.009 82.198 1.00 80.25 193 ALA A O 1
ATOM 1583 N N . ILE A 1 194 ? -33.382 -8.494 80.513 1.00 81.44 194 ILE A N 1
ATOM 1584 C CA . ILE A 1 194 ? -32.806 -9.597 81.292 1.00 81.44 194 ILE A CA 1
ATOM 1585 C C . ILE A 1 194 ? -31.387 -9.244 81.744 1.00 81.44 194 ILE A C 1
ATOM 1587 O O . ILE A 1 194 ? -31.066 -9.411 82.922 1.00 81.44 194 ILE A O 1
ATOM 1591 N N . MET A 1 195 ? -30.554 -8.699 80.853 1.00 75.31 195 MET A N 1
ATOM 1592 C CA . MET A 1 195 ? -29.212 -8.234 81.202 1.00 75.31 195 MET A CA 1
ATOM 1593 C C . MET A 1 195 ? -29.278 -7.132 82.260 1.00 75.31 195 MET A C 1
ATOM 1595 O O . MET A 1 195 ? -28.628 -7.259 83.294 1.00 75.31 195 MET A O 1
ATOM 1599 N N . LYS A 1 196 ? -30.125 -6.107 82.092 1.00 75.69 196 LYS A N 1
ATOM 1600 C CA . LYS A 1 196 ? -30.313 -5.039 83.093 1.00 75.69 196 LYS A CA 1
ATOM 1601 C C . LYS A 1 196 ? -30.800 -5.569 84.445 1.00 75.69 196 LYS A C 1
ATOM 1603 O O . LYS A 1 196 ? -30.337 -5.081 85.469 1.00 75.69 196 LYS A O 1
ATOM 1608 N N . LYS A 1 197 ? -31.664 -6.593 84.470 1.00 76.06 197 LYS A N 1
ATOM 1609 C CA . LYS A 1 197 ? -32.110 -7.259 85.711 1.00 76.06 197 LYS A CA 1
ATOM 1610 C C . LYS A 1 197 ? -31.015 -8.108 86.367 1.00 76.06 197 LYS A C 1
ATOM 1612 O O . LYS A 1 197 ? -30.934 -8.141 87.591 1.00 76.06 197 LYS A O 1
ATOM 1617 N N . LYS A 1 198 ? -30.159 -8.773 85.583 1.00 71.25 198 LYS A N 1
ATOM 1618 C CA . LYS A 1 198 ? -29.053 -9.607 86.096 1.00 71.25 198 LYS A CA 1
ATOM 1619 C C . LYS A 1 198 ? -27.793 -8.810 86.448 1.00 71.25 198 LYS A C 1
ATOM 1621 O O . LYS A 1 198 ? -27.027 -9.245 87.300 1.00 71.25 198 LYS A O 1
ATOM 1626 N N . THR A 1 199 ? -27.598 -7.625 85.871 1.00 67.69 199 THR A N 1
ATOM 1627 C CA . THR A 1 199 ? -26.449 -6.742 86.150 1.00 67.69 199 THR A CA 1
ATOM 1628 C C . THR A 1 199 ? -26.304 -6.373 87.638 1.00 67.69 199 THR A C 1
ATOM 1630 O O . THR A 1 199 ? -25.189 -6.471 88.146 1.00 67.69 199 THR A O 1
ATOM 1633 N N . PRO A 1 200 ? -27.360 -5.995 88.391 1.00 64.62 200 PRO A N 1
ATOM 1634 C CA . PRO A 1 200 ? -27.228 -5.726 89.824 1.00 64.62 200 PRO A CA 1
ATOM 1635 C C . PRO A 1 200 ? -26.952 -6.994 90.645 1.00 64.62 200 PRO A C 1
ATOM 1637 O O . PRO A 1 200 ? -26.238 -6.915 91.640 1.00 64.62 200 PRO A O 1
ATOM 1640 N N . ALA A 1 201 ? -27.453 -8.163 90.228 1.00 63.84 201 ALA A N 1
ATOM 1641 C CA . ALA A 1 201 ? -27.166 -9.437 90.895 1.00 63.84 201 ALA A CA 1
ATOM 1642 C C . ALA A 1 201 ? -25.696 -9.862 90.711 1.00 63.84 201 ALA A C 1
ATOM 1644 O O . ALA A 1 201 ? -25.047 -10.267 91.672 1.00 63.84 201 ALA A O 1
ATOM 1645 N N . ILE A 1 202 ? -25.151 -9.679 89.504 1.00 60.09 202 ILE A N 1
ATOM 1646 C CA . ILE A 1 202 ? -23.738 -9.938 89.192 1.00 60.09 202 ILE A CA 1
ATOM 1647 C C . ILE A 1 202 ? -22.834 -8.925 89.911 1.00 60.09 202 ILE A C 1
ATOM 1649 O O . ILE A 1 202 ? -21.855 -9.319 90.537 1.00 60.09 202 ILE A O 1
ATOM 1653 N N . LYS A 1 203 ? -23.188 -7.630 89.916 1.00 60.31 203 LYS A N 1
ATOM 1654 C CA . LYS A 1 203 ? -22.449 -6.606 90.680 1.00 60.31 203 LYS A CA 1
ATOM 1655 C C . LYS A 1 203 ? -22.429 -6.903 92.185 1.00 60.31 203 LYS A C 1
ATOM 1657 O O . LYS A 1 203 ? -21.387 -6.736 92.805 1.00 60.31 203 LYS A O 1
ATOM 1662 N N . ARG A 1 204 ? -23.529 -7.404 92.762 1.00 60.88 204 ARG A N 1
ATOM 1663 C CA . ARG A 1 204 ? -23.577 -7.841 94.172 1.00 60.88 204 ARG A CA 1
ATOM 1664 C C . ARG A 1 204 ? -22.703 -9.068 94.445 1.00 60.88 204 ARG A C 1
ATOM 1666 O O . ARG A 1 204 ? -22.029 -9.096 95.465 1.00 60.88 204 ARG A O 1
ATOM 1673 N N . GLN A 1 205 ? -22.655 -10.048 93.541 1.00 59.22 205 GLN A N 1
ATOM 1674 C CA . GLN A 1 205 ? -21.753 -11.203 93.680 1.00 59.22 205 GLN A CA 1
ATOM 1675 C C . GLN A 1 205 ? -20.269 -10.822 93.588 1.00 59.22 205 GLN A C 1
ATOM 1677 O O . GLN A 1 205 ? -19.443 -11.434 94.262 1.00 59.22 205 GLN A O 1
ATOM 1682 N N . ILE A 1 206 ? -19.929 -9.815 92.779 1.00 59.31 206 ILE A N 1
ATOM 1683 C CA . ILE A 1 206 ? -18.557 -9.300 92.667 1.00 59.31 206 ILE A CA 1
ATOM 1684 C C . ILE A 1 206 ? -18.183 -8.484 93.916 1.00 59.31 206 ILE A C 1
ATOM 1686 O O . ILE A 1 206 ? -17.097 -8.679 94.452 1.00 59.31 206 ILE A O 1
ATOM 1690 N N . SER A 1 207 ? -19.099 -7.657 94.436 1.00 56.56 207 SER A N 1
ATOM 1691 C CA . SER A 1 207 ? -18.882 -6.884 95.671 1.00 56.56 207 SER A CA 1
ATOM 1692 C C . SER A 1 207 ? -18.749 -7.787 96.906 1.00 56.56 207 SER A C 1
ATOM 1694 O O . SER A 1 207 ? -17.822 -7.618 97.689 1.00 56.56 207 SER A O 1
ATOM 1696 N N . ASN A 1 208 ? -19.586 -8.826 97.031 1.00 56.03 208 ASN A N 1
ATOM 1697 C CA . ASN A 1 208 ? -19.503 -9.790 98.139 1.00 56.03 208 ASN A CA 1
ATOM 1698 C C . ASN A 1 208 ? -18.236 -10.665 98.097 1.00 56.03 208 ASN A C 1
ATOM 1700 O O . ASN A 1 208 ? -17.868 -11.244 99.114 1.00 56.03 208 ASN A O 1
ATOM 1704 N N . ARG A 1 209 ? -17.563 -10.782 96.942 1.00 53.78 209 ARG A N 1
ATOM 1705 C CA . ARG A 1 209 ? -16.262 -11.464 96.832 1.00 53.78 209 ARG A CA 1
ATOM 1706 C C . ARG A 1 209 ? -15.078 -10.589 97.251 1.00 53.78 209 ARG A C 1
ATOM 1708 O O . ARG A 1 209 ? -14.021 -11.145 97.520 1.00 53.78 209 ARG A O 1
ATOM 1715 N N . GLN A 1 210 ? -15.228 -9.264 97.300 1.00 54.06 210 GLN A N 1
ATOM 1716 C CA . GLN A 1 210 ? -14.153 -8.349 97.705 1.00 54.06 210 GLN A CA 1
ATOM 1717 C C . GLN A 1 210 ? -14.143 -8.030 99.212 1.00 54.06 210 GLN A C 1
ATOM 1719 O O . GLN A 1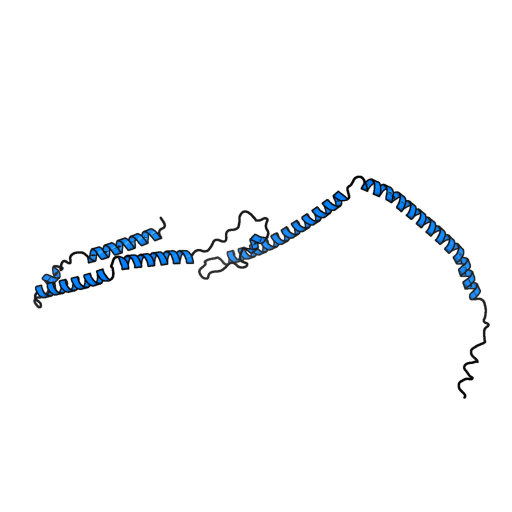 210 ? -13.140 -7.520 99.696 1.00 54.06 210 GLN A O 1
ATOM 1724 N N . GLU A 1 211 ? -15.194 -8.374 99.967 1.00 47.91 211 GLU A N 1
ATOM 1725 C CA . GLU A 1 211 ? -15.296 -8.091 101.413 1.00 47.91 211 GLU A CA 1
ATOM 1726 C C . GLU A 1 211 ? -15.002 -9.295 102.341 1.00 47.91 211 GLU A C 1
ATOM 1728 O O . GLU A 1 211 ? -15.180 -9.192 103.552 1.00 47.91 211 GLU A O 1
ATOM 1733 N N . GLN A 1 212 ? -14.507 -10.433 101.832 1.00 40.06 212 GLN A N 1
ATOM 1734 C CA . GLN A 1 212 ? -14.010 -11.526 102.690 1.00 40.06 212 GLN A CA 1
ATOM 1735 C C . GLN A 1 212 ? -12.483 -11.449 102.887 1.00 40.06 212 GLN A C 1
ATOM 1737 O O . GLN A 1 212 ? -11.751 -11.565 101.901 1.00 40.06 212 GLN A O 1
ATOM 1742 N N . PRO A 1 213 ? -11.962 -11.332 104.129 1.00 42.31 213 PRO A N 1
ATOM 1743 C CA . PRO A 1 213 ? -10.544 -11.518 104.400 1.00 42.31 213 PRO A CA 1
ATOM 1744 C C . PRO A 1 213 ? -10.179 -13.015 104.478 1.00 42.31 213 PRO A C 1
ATOM 1746 O O . PRO A 1 213 ? -10.844 -13.813 105.130 1.00 42.31 213 PRO A O 1
ATOM 1749 N N . SER A 1 214 ? -9.096 -13.340 103.771 1.00 46.84 214 SER A N 1
ATOM 1750 C CA . SER A 1 214 ? -8.214 -14.522 103.751 1.00 46.84 214 SER A CA 1
ATOM 1751 C C . SER A 1 214 ? -8.475 -15.708 104.695 1.00 46.84 214 SER A C 1
ATOM 1753 O O . SER A 1 214 ? -8.363 -15.581 105.910 1.00 46.84 214 SER A O 1
ATOM 1755 N N . ALA A 1 215 ? -8.553 -16.911 104.112 1.00 38.88 215 ALA A N 1
ATOM 1756 C CA . ALA A 1 215 ? -8.009 -18.139 104.698 1.00 38.88 215 ALA A CA 1
ATOM 1757 C C . ALA A 1 215 ? -7.778 -19.191 103.601 1.00 38.88 215 ALA A C 1
ATOM 1759 O O . ALA A 1 215 ? -8.733 -19.792 103.131 1.00 38.88 215 ALA A O 1
ATOM 1760 N N . THR A 1 216 ? -6.528 -19.419 103.185 1.00 42.78 216 THR A N 1
ATOM 1761 C CA . THR A 1 216 ? -5.972 -20.770 102.947 1.00 42.78 216 THR A CA 1
ATOM 1762 C C . THR A 1 216 ? -4.449 -20.649 102.885 1.00 42.78 216 THR A C 1
ATOM 1764 O O . THR A 1 216 ? -3.821 -20.597 101.831 1.00 42.78 216 THR A O 1
ATOM 1767 N N . THR A 1 217 ? -3.866 -20.587 104.075 1.00 48.84 217 THR A N 1
ATOM 1768 C CA . THR A 1 217 ? -2.515 -21.057 104.356 1.00 48.84 217 THR A CA 1
ATOM 1769 C C . THR A 1 217 ? -2.575 -22.582 104.379 1.00 48.84 217 THR A C 1
ATOM 1771 O O . THR A 1 217 ? -3.053 -23.144 105.355 1.00 48.84 217 THR A O 1
ATOM 1774 N N . ALA A 1 218 ? -2.166 -23.245 103.302 1.00 47.38 218 ALA A N 1
ATOM 1775 C CA . ALA A 1 218 ? -1.733 -24.647 103.273 1.00 47.38 218 ALA A CA 1
ATOM 1776 C C . ALA A 1 218 ? -1.395 -24.979 101.817 1.00 47.38 218 ALA A C 1
ATOM 1778 O O . ALA A 1 218 ? -2.291 -24.922 100.984 1.00 47.38 218 ALA A O 1
ATOM 1779 N N . ASN A 1 219 ? -0.113 -25.253 101.536 1.00 46.53 219 ASN A N 1
ATOM 1780 C CA . ASN A 1 219 ? 0.453 -25.943 100.350 1.00 46.53 219 ASN A CA 1
ATOM 1781 C C . ASN A 1 219 ? 1.769 -25.340 99.811 1.00 46.53 219 ASN A C 1
ATOM 1783 O O . ASN A 1 219 ? 2.228 -25.746 98.752 1.00 46.53 219 ASN A O 1
ATOM 1787 N N . SER A 1 220 ? 2.438 -24.443 100.548 1.00 43.16 220 SER A N 1
ATOM 1788 C CA . SER A 1 220 ? 3.812 -24.005 100.213 1.00 43.16 220 SER A CA 1
ATOM 1789 C C . SER A 1 220 ? 4.914 -24.776 100.974 1.00 43.16 220 SER A C 1
ATOM 1791 O O . SER A 1 220 ? 6.092 -24.680 100.650 1.00 43.16 220 SER A O 1
ATOM 1793 N N . THR A 1 221 ? 4.558 -25.612 101.958 1.00 49.12 221 THR A N 1
ATOM 1794 C CA . THR A 1 221 ? 5.528 -26.300 102.844 1.00 49.12 221 THR A CA 1
ATOM 1795 C C . THR A 1 221 ? 5.877 -27.731 102.406 1.00 49.12 221 THR A C 1
ATOM 1797 O O . THR A 1 221 ? 6.438 -28.491 103.183 1.00 49.12 221 THR A O 1
ATOM 1800 N N . VAL A 1 222 ? 5.567 -28.126 101.166 1.00 48.47 222 VAL A N 1
ATOM 1801 C CA . VAL A 1 222 ? 5.956 -29.451 100.626 1.00 48.47 222 VAL A CA 1
ATOM 1802 C C . VAL A 1 222 ? 7.104 -29.349 99.608 1.00 48.47 222 VAL A C 1
ATOM 1804 O O . VAL A 1 222 ? 7.711 -30.356 99.266 1.00 48.47 222 VAL A O 1
ATOM 1807 N N . LEU A 1 223 ? 7.502 -28.137 99.195 1.00 46.81 223 LEU A N 1
ATOM 1808 C CA . LEU A 1 223 ? 8.629 -27.937 98.270 1.00 46.81 223 LEU A CA 1
ATOM 1809 C C . LEU A 1 223 ? 10.000 -27.734 98.947 1.00 46.81 223 LEU A C 1
ATOM 1811 O O . LEU A 1 223 ? 10.988 -27.557 98.247 1.00 46.81 223 LEU A O 1
ATOM 1815 N N . SER A 1 224 ? 10.093 -27.774 100.281 1.00 53.72 224 SER A N 1
ATOM 1816 C CA . SER A 1 224 ? 11.360 -27.583 101.014 1.00 53.72 224 SER A CA 1
ATOM 1817 C C . SER A 1 224 ? 11.950 -28.859 101.632 1.00 53.72 224 SER A C 1
ATOM 1819 O O . SER A 1 224 ? 12.930 -28.777 102.370 1.00 53.72 224 SER A O 1
ATOM 1821 N N . MET A 1 225 ? 11.400 -30.043 101.328 1.00 52.97 225 MET A N 1
ATOM 1822 C CA . MET A 1 225 ? 11.912 -31.334 101.827 1.00 52.97 225 MET A CA 1
ATOM 1823 C C . MET A 1 225 ? 12.343 -32.325 100.732 1.00 52.97 225 MET A C 1
ATOM 1825 O O . MET A 1 225 ? 12.519 -33.503 101.019 1.00 52.97 225 MET A O 1
ATOM 1829 N N . LEU A 1 226 ? 12.566 -31.863 99.497 1.00 50.78 226 LEU A N 1
ATOM 1830 C CA . LEU A 1 226 ? 13.045 -32.707 98.389 1.00 50.78 226 LEU A CA 1
ATOM 1831 C C . LEU A 1 226 ? 14.431 -32.328 97.832 1.00 50.78 226 LEU A C 1
ATOM 1833 O O . LEU A 1 226 ? 14.891 -32.984 96.910 1.00 50.78 226 LEU A O 1
ATOM 1837 N N . ASP A 1 227 ? 15.133 -31.368 98.449 1.00 48.62 227 ASP A N 1
ATOM 1838 C CA . ASP A 1 227 ? 16.501 -30.956 98.062 1.00 48.62 227 ASP A CA 1
ATOM 1839 C C . ASP A 1 227 ? 17.600 -31.399 99.054 1.00 48.62 227 ASP A C 1
ATOM 1841 O O . ASP A 1 227 ? 18.702 -30.849 99.080 1.00 48.62 227 ASP A O 1
ATOM 1845 N N . LYS A 1 228 ? 17.334 -32.413 99.889 1.00 47.41 228 LYS A N 1
ATOM 1846 C CA . LYS A 1 228 ? 18.373 -33.096 100.684 1.00 47.41 228 LYS A CA 1
ATOM 1847 C C . LYS A 1 228 ? 18.109 -34.601 100.771 1.00 47.41 228 LYS A C 1
ATOM 1849 O O . LYS A 1 228 ? 17.603 -35.077 101.785 1.00 47.41 228 LYS A O 1
ATOM 1854 N N . ALA A 1 229 ? 18.472 -35.324 99.717 1.00 43.22 229 ALA A N 1
ATOM 1855 C CA . ALA A 1 229 ? 18.800 -36.749 99.745 1.00 43.22 229 ALA A CA 1
ATOM 1856 C C . ALA A 1 229 ? 19.817 -37.043 98.638 1.00 43.22 229 ALA A C 1
ATOM 1858 O O . ALA A 1 229 ? 19.581 -36.570 97.505 1.00 43.22 229 ALA A O 1
#

Radius of gyration: 57.98 Å; chains: 1; bounding box: 93×56×169 Å

Organism: NCBI:txid215637

Foldseek 3Di:
DDPVVVVLVVVLVVLVVVLVVLVDDDDDPVVLCPDDPPDHSVVVVVVVVVVSVVVSVVVCVCSPPVNSVVVSVVVVVVVVVVVVVPDPPPPDQPPPPVVDLCSLVVDDLFDDDDPPDPPDPVVRVVVNVVSVVSNVVSVVVVVVVVVVVVVVVVVVVVVVCPDPVNVVVVVVVVVVVVVVVVVVVVVVVVVVVVCVVCVVVVVVVVVVVVPDDDDDDDDPPPVPPPPDD

Secondary structure (DSSP, 8-state):
--HHHHHHHHHHHHHHHHHHHHHS--PPPGGGTSS-TTS-HHHHHHHHHHHHHHHHHHHHHHT-HHHHHHHHHHHHHHHHHHHHHT-----PPPSS-TTSSGGGTTS-SS----TT----HHHHHHHHHHHHHHHHHHHHHHHHHHHHHHHHHHHHHHHTT--HHHHHHHHHHHHHHHHHHHHHHHHHHHHHHHHHHHHHHHHHHHHHHHS-------SSTTTTSSS--

InterPro domains:
  IPR025207 Kinetochore Sim4 complex subunit Fta4 [PF13093] (10-191)